Protein AF-A0A952AHW0-F1 (afdb_monomer_lite)

pLDDT: mean 90.01, std 8.08, range [49.34, 97.88]

Organism: NCBI:txid2099670

Radius of gyration: 19.21 Å; chains: 1; bounding box: 42×38×63 Å

Sequence (232 aa):
MYEYELFRFLAKWRKAGKYPPASAWPGYLQFGSSIWATINKLHSFTATDMHEYEASFFAEGEKIITTKPIRGSEASVTASHSFQVKYIPDNGRGVYQKQVILDGSVINRETVLPNNVPQEIVAGFLFNVHTHPKHFNSNNEETYGFFSPVDVGSLLKSKAYLMGLVTSEFWLCCKTDRVISEVGTVGEEMLMRITEEAYSGNSFLNDVIRTEMKNWGLIFYRGEFNGKLIRI

Foldseek 3Di:
DEPQVLLVVVLVQVVVVFFAAPVVDDQKYFYDPVVLVQLVVQLVVCAVPLWKWKKWWKDWNRDIDIDDIDTDGNVDDDDDKDWDWDWDDPPVVQWTWIFTAIRNDGPDIDTGHPVRDDPDGSMTTAEMEMEHHWDQDPVRDTFTADQAQCNLQVCLCDPHQWYWYRYQWIKIKGAGRQADNHCDDVSNVVSVCSRNVGPPDPVVVVVCQVPPVVNNRMWMWIDHSPRMTGTD

Structure (mmCIF, N/CA/C/O backbone):
data_AF-A0A952AHW0-F1
#
_entry.id   AF-A0A952AHW0-F1
#
loop_
_atom_site.group_PDB
_atom_site.id
_atom_site.type_symbol
_atom_site.label_atom_id
_atom_site.label_alt_id
_atom_site.label_comp_id
_atom_site.label_asym_id
_atom_site.label_entity_id
_atom_site.label_seq_id
_atom_site.pdbx_PDB_ins_code
_atom_site.Cartn_x
_atom_site.Cartn_y
_atom_site.Cartn_z
_atom_site.occupancy
_atom_site.B_iso_or_equiv
_atom_site.auth_seq_id
_atom_site.auth_comp_id
_atom_site.auth_asym_id
_atom_site.auth_atom_id
_atom_site.pdbx_PDB_model_num
ATOM 1 N N . MET A 1 1 ? -14.247 -4.624 -5.999 1.00 83.88 1 MET A N 1
ATOM 2 C CA . MET A 1 1 ? -14.286 -4.595 -4.519 1.00 83.88 1 MET A CA 1
ATOM 3 C C . MET A 1 1 ? -13.891 -3.203 -4.061 1.00 83.88 1 MET A C 1
ATOM 5 O O . MET A 1 1 ? -12.904 -2.678 -4.564 1.00 83.88 1 MET A O 1
ATOM 9 N N . TYR A 1 2 ? -14.673 -2.594 -3.178 1.00 87.31 2 TYR A N 1
ATOM 10 C CA . TYR A 1 2 ? -14.393 -1.259 -2.639 1.00 87.31 2 TYR A CA 1
ATOM 11 C C . TYR A 1 2 ? -13.359 -1.310 -1.502 1.00 87.31 2 TYR A C 1
ATOM 13 O O . T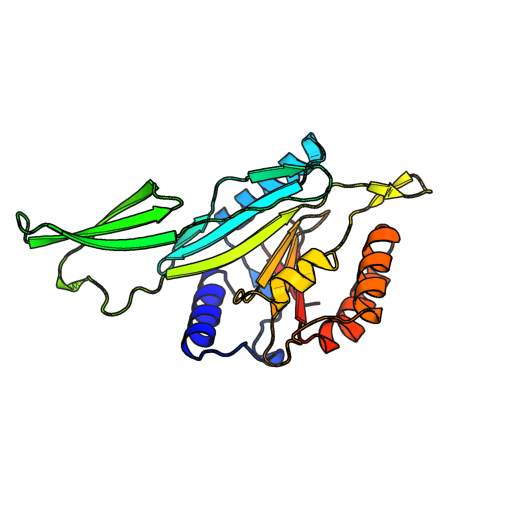YR A 1 2 ? -13.138 -2.364 -0.908 1.00 87.31 2 TYR A O 1
ATOM 21 N N . GLU A 1 3 ? -12.732 -0.178 -1.175 1.00 82.75 3 GLU A N 1
ATOM 22 C CA . GLU A 1 3 ? -11.671 -0.085 -0.153 1.00 82.75 3 GLU A CA 1
ATOM 23 C C . GLU A 1 3 ? -12.050 -0.696 1.202 1.00 82.75 3 GLU A C 1
ATOM 25 O O . GLU A 1 3 ? -11.248 -1.386 1.832 1.00 82.75 3 GLU A O 1
ATOM 30 N N . TYR A 1 4 ? -13.295 -0.508 1.635 1.00 82.38 4 TYR A N 1
ATOM 31 C CA . TYR A 1 4 ? -13.753 -1.042 2.907 1.00 82.38 4 TYR A CA 1
ATOM 32 C C . TYR A 1 4 ? -13.905 -2.567 2.884 1.00 82.38 4 TYR A C 1
ATOM 34 O O . TYR A 1 4 ? -13.528 -3.271 3.826 1.00 82.38 4 TYR A O 1
ATOM 42 N N . GLU A 1 5 ? -14.428 -3.094 1.779 1.00 88.44 5 GLU A N 1
ATOM 43 C CA . GLU A 1 5 ? -14.522 -4.533 1.556 1.00 88.44 5 GLU A CA 1
ATOM 44 C C . GLU A 1 5 ? -13.127 -5.157 1.504 1.00 88.44 5 GLU A C 1
ATOM 46 O O . GLU A 1 5 ? -12.930 -6.239 2.057 1.00 88.44 5 GLU A O 1
ATOM 51 N N . LEU A 1 6 ? -12.152 -4.448 0.921 1.00 89.94 6 LEU A N 1
ATOM 52 C CA . LEU A 1 6 ? -10.750 -4.848 0.948 1.00 89.94 6 LEU A CA 1
ATOM 53 C C . LEU A 1 6 ? -10.228 -4.901 2.387 1.00 89.94 6 LEU A C 1
ATOM 55 O O . LEU A 1 6 ? -9.617 -5.898 2.765 1.00 89.94 6 LEU A O 1
ATOM 59 N N . PHE A 1 7 ? -10.506 -3.900 3.226 1.00 88.75 7 PHE A N 1
ATOM 60 C CA . PHE A 1 7 ? -10.083 -3.959 4.626 1.00 88.75 7 PHE A CA 1
ATOM 61 C C . PHE A 1 7 ? -10.693 -5.154 5.366 1.00 88.75 7 PHE A C 1
ATOM 63 O O . PHE A 1 7 ? -9.957 -5.916 5.995 1.00 88.75 7 PHE A O 1
ATOM 70 N N . ARG A 1 8 ? -12.010 -5.373 5.261 1.00 89.19 8 ARG A N 1
ATOM 71 C CA . ARG A 1 8 ? -12.667 -6.540 5.879 1.00 89.19 8 ARG A CA 1
ATOM 72 C C . ARG A 1 8 ? -12.090 -7.856 5.364 1.00 89.19 8 ARG A C 1
ATOM 74 O O . ARG A 1 8 ? -11.858 -8.776 6.151 1.00 89.19 8 ARG A O 1
ATOM 81 N N . PHE A 1 9 ? -11.846 -7.940 4.058 1.00 92.06 9 PHE A N 1
ATOM 82 C CA . PHE A 1 9 ? -11.212 -9.087 3.421 1.00 92.06 9 PHE A CA 1
ATOM 83 C C . PHE A 1 9 ? -9.844 -9.366 4.052 1.00 92.06 9 PHE A C 1
ATOM 85 O O . PHE A 1 9 ? -9.612 -10.468 4.545 1.00 92.06 9 PHE A O 1
ATOM 92 N N . LEU A 1 10 ? -8.971 -8.364 4.136 1.00 92.44 10 LEU A N 1
ATOM 93 C CA . LEU A 1 10 ? -7.637 -8.501 4.723 1.00 92.44 10 LEU A CA 1
ATOM 94 C C . LEU A 1 10 ? -7.680 -8.807 6.223 1.00 92.44 10 LEU A C 1
ATOM 96 O O . LEU A 1 10 ? -6.922 -9.650 6.700 1.00 92.44 10 LEU A O 1
ATOM 100 N N . ALA A 1 11 ? -8.579 -8.167 6.972 1.00 89.31 11 ALA A N 1
ATOM 101 C CA . ALA A 1 11 ? -8.754 -8.397 8.403 1.00 89.31 11 ALA A CA 1
ATOM 102 C C . ALA A 1 11 ? -9.163 -9.849 8.697 1.00 89.31 11 ALA A C 1
ATOM 104 O O . ALA A 1 11 ? -8.618 -10.469 9.612 1.00 89.31 11 ALA A O 1
ATOM 105 N N . LYS A 1 12 ? -10.054 -10.427 7.879 1.00 91.56 12 LYS A N 1
ATOM 106 C CA . LYS A 1 12 ? -10.438 -11.845 7.964 1.00 91.56 12 LYS A CA 1
ATOM 107 C C . LYS A 1 12 ? -9.225 -12.766 7.809 1.00 91.56 12 LYS A C 1
ATOM 109 O O . LYS A 1 12 ? -9.043 -13.681 8.610 1.00 91.56 12 LYS A O 1
ATOM 114 N N . TRP A 1 13 ? -8.402 -12.529 6.792 1.00 93.25 13 TRP A N 1
ATOM 115 C CA . TRP A 1 13 ? -7.218 -13.346 6.514 1.00 93.25 13 TRP A CA 1
ATOM 116 C C . TRP A 1 13 ? -6.138 -13.192 7.591 1.00 93.25 13 TRP A C 1
ATOM 118 O O . TRP A 1 13 ? -5.592 -14.188 8.071 1.00 93.25 13 TRP A O 1
ATOM 128 N N . ARG A 1 14 ? -5.950 -11.966 8.091 1.00 90.50 14 ARG A N 1
ATOM 129 C CA . ARG A 1 14 ? -5.077 -11.672 9.231 1.00 90.50 14 ARG A CA 1
ATOM 130 C C . ARG A 1 14 ? -5.500 -12.417 10.488 1.00 90.50 14 ARG A C 1
ATOM 132 O O . ARG A 1 14 ? -4.651 -13.031 11.126 1.00 90.50 14 ARG A O 1
ATOM 139 N N . LYS A 1 15 ? -6.796 -12.418 10.811 1.00 89.44 15 LYS A N 1
ATOM 140 C CA . LYS A 1 15 ? -7.347 -13.161 11.954 1.00 89.44 15 LYS A CA 1
ATOM 141 C C . LYS A 1 15 ? -7.125 -14.671 11.824 1.00 89.44 15 LYS A C 1
ATOM 143 O O . LYS A 1 15 ? -6.897 -15.339 12.824 1.00 89.44 15 LYS A O 1
ATOM 148 N N . ALA A 1 16 ? -7.143 -15.197 10.600 1.00 92.38 16 ALA A N 1
ATOM 149 C CA . ALA A 1 16 ? -6.847 -16.601 10.320 1.00 92.38 16 ALA A CA 1
ATOM 150 C C . ALA A 1 16 ? -5.341 -16.931 10.282 1.00 92.38 16 ALA A C 1
ATOM 152 O O . ALA A 1 16 ? -4.996 -18.105 10.158 1.00 92.38 16 ALA A O 1
ATOM 153 N N . GLY A 1 17 ? -4.452 -15.930 10.344 1.00 91.38 17 GLY A N 1
ATOM 154 C CA . GLY A 1 17 ? -3.006 -16.118 10.203 1.00 91.38 17 GLY A CA 1
ATOM 155 C C . GLY A 1 17 ? -2.585 -16.641 8.824 1.00 91.38 17 GLY A C 1
ATOM 156 O O . GLY A 1 17 ? -1.595 -17.361 8.728 1.00 91.38 17 GLY A O 1
ATOM 157 N N . LYS A 1 18 ? -3.350 -16.336 7.767 1.00 94.19 18 LYS A N 1
ATOM 158 C CA . LYS A 1 18 ? -3.160 -16.873 6.407 1.00 94.19 18 LYS A CA 1
ATOM 159 C C . LYS A 1 18 ? -3.216 -15.766 5.363 1.00 94.19 18 LYS A C 1
ATOM 161 O O . LYS A 1 18 ? -3.899 -14.774 5.571 1.00 94.19 18 LYS A O 1
ATOM 166 N N . TYR A 1 19 ? -2.593 -15.980 4.208 1.00 95.69 19 TYR A N 1
ATOM 167 C CA . TYR A 1 19 ? -2.785 -15.122 3.036 1.00 95.69 19 TYR A CA 1
ATOM 168 C C . TYR A 1 19 ? -3.955 -15.613 2.165 1.00 95.69 19 TYR A C 1
ATOM 170 O O . TYR A 1 19 ? -4.282 -16.802 2.205 1.00 95.69 19 TYR A O 1
ATOM 178 N N . PRO A 1 20 ? -4.606 -14.733 1.383 1.00 96.06 20 PRO A N 1
ATOM 179 C CA . PRO A 1 20 ? -5.710 -15.133 0.519 1.00 96.06 20 PRO A CA 1
ATOM 180 C C . PRO A 1 20 ? -5.214 -15.932 -0.693 1.00 96.06 20 PRO A C 1
ATOM 182 O O . PRO A 1 20 ? -4.196 -15.559 -1.277 1.00 96.06 20 PRO A O 1
ATOM 185 N N . PRO A 1 21 ? -5.941 -16.956 -1.168 1.00 96.06 21 PRO A N 1
ATOM 186 C CA . PRO A 1 21 ? -5.606 -17.594 -2.431 1.00 96.06 21 PRO A CA 1
ATOM 187 C C . PRO A 1 21 ? -5.779 -16.629 -3.601 1.00 96.06 21 PRO A C 1
ATOM 189 O O . PRO A 1 21 ? -6.643 -15.749 -3.580 1.00 96.06 21 PRO A O 1
ATOM 192 N N . ALA A 1 22 ? -5.003 -16.831 -4.669 1.00 93.88 22 ALA A N 1
ATOM 193 C CA . ALA A 1 22 ? -5.053 -15.996 -5.873 1.00 93.88 22 ALA A CA 1
ATOM 194 C C . ALA A 1 22 ? -6.470 -15.867 -6.474 1.00 93.88 22 ALA A C 1
ATOM 196 O O . ALA A 1 22 ? -6.785 -14.851 -7.090 1.00 93.88 22 ALA A O 1
ATOM 197 N N . SER A 1 23 ? -7.330 -16.875 -6.303 1.00 94.25 23 SER A N 1
ATOM 198 C CA . SER A 1 23 ? -8.725 -16.877 -6.768 1.00 94.25 23 SER A CA 1
ATOM 199 C C . SER A 1 23 ? -9.679 -16.048 -5.901 1.00 94.25 23 SER A C 1
ATOM 201 O O . SER A 1 23 ? -10.743 -15.670 -6.379 1.00 94.25 23 SER A O 1
ATOM 203 N N . ALA A 1 24 ? -9.323 -15.749 -4.647 1.00 95.56 24 ALA A N 1
ATOM 204 C CA . ALA A 1 24 ? -10.151 -14.939 -3.749 1.00 95.56 24 ALA A CA 1
ATOM 205 C C . ALA A 1 24 ? -9.990 -13.431 -3.988 1.00 95.56 24 ALA A C 1
ATOM 207 O O . ALA A 1 24 ? -10.813 -12.636 -3.537 1.00 95.56 24 ALA A O 1
ATOM 208 N N . TRP A 1 25 ? -8.923 -13.038 -4.680 1.00 95.44 25 TRP A N 1
ATOM 209 C CA . TRP A 1 25 ? -8.663 -11.656 -5.040 1.00 95.44 25 TRP A CA 1
ATOM 210 C C . TRP A 1 25 ? -9.552 -11.207 -6.214 1.00 95.44 25 TRP A C 1
ATOM 212 O O . TRP A 1 25 ? -9.618 -11.911 -7.228 1.00 95.44 25 TRP A O 1
ATOM 222 N N . PRO A 1 26 ? -10.228 -10.049 -6.108 1.00 95.19 26 PRO A N 1
ATOM 223 C CA . PRO A 1 26 ? -11.174 -9.578 -7.117 1.00 95.19 26 PRO A CA 1
ATOM 224 C C . PRO A 1 26 ? -10.491 -9.211 -8.443 1.00 95.19 26 PRO A C 1
ATOM 226 O O . PRO A 1 26 ? -9.299 -8.940 -8.502 1.00 95.19 26 PRO A O 1
ATOM 229 N N . GLY A 1 27 ? -11.262 -9.139 -9.531 1.00 94.88 27 GLY A N 1
ATOM 230 C CA . GLY A 1 27 ? -10.748 -8.634 -10.814 1.00 94.88 27 GLY A CA 1
ATOM 231 C C . GLY A 1 27 ? -10.459 -7.126 -10.816 1.00 94.88 27 GLY A C 1
ATOM 232 O O . GLY A 1 27 ? -9.710 -6.643 -11.659 1.00 94.88 27 GLY A O 1
ATOM 233 N N . TYR A 1 28 ? -11.042 -6.375 -9.874 1.00 95.19 28 TYR A N 1
ATOM 234 C CA . TYR A 1 28 ? -10.796 -4.945 -9.713 1.00 95.19 28 TYR A CA 1
ATOM 235 C C . TYR A 1 28 ? -10.954 -4.481 -8.259 1.00 95.19 28 TYR A C 1
ATOM 237 O O . TYR A 1 28 ? -11.765 -5.022 -7.489 1.00 95.19 28 TYR A O 1
ATOM 245 N N . LEU A 1 29 ? -10.235 -3.414 -7.923 1.00 94.75 29 LEU A N 1
ATOM 246 C CA . LEU A 1 29 ? -10.349 -2.667 -6.673 1.00 94.75 29 LEU A CA 1
ATOM 247 C C . LEU A 1 29 ? -10.798 -1.233 -6.968 1.00 94.75 29 LEU A C 1
ATOM 249 O O . LEU A 1 29 ? -10.462 -0.672 -8.007 1.00 94.75 29 LEU A O 1
ATOM 253 N N . GLN A 1 30 ? -11.570 -0.648 -6.060 1.00 93.69 30 GLN A N 1
ATOM 254 C CA . GLN A 1 30 ? -12.011 0.740 -6.137 1.00 93.69 30 GLN A CA 1
ATOM 255 C C . GLN A 1 30 ? -11.665 1.429 -4.821 1.00 93.69 30 GLN A C 1
ATOM 257 O O . GLN A 1 30 ? -12.235 1.092 -3.779 1.00 93.69 30 GLN A O 1
ATOM 262 N N . PHE A 1 31 ? -10.740 2.384 -4.872 1.00 92.00 31 PHE A N 1
ATOM 263 C CA . PHE A 1 31 ? -10.371 3.175 -3.699 1.00 92.00 31 PHE A CA 1
ATOM 264 C C . PHE A 1 31 ? -11.160 4.478 -3.633 1.00 92.00 31 PHE A C 1
ATOM 266 O O . PHE A 1 31 ? -11.591 5.018 -4.658 1.00 92.00 31 PHE A O 1
ATOM 273 N N . GLY A 1 32 ? -11.391 4.942 -2.408 1.00 90.12 32 GLY A N 1
ATOM 274 C CA . GLY A 1 32 ? -12.086 6.181 -2.112 1.00 90.12 32 GLY A CA 1
ATOM 275 C C . GLY A 1 32 ? -11.248 7.403 -2.473 1.00 90.12 32 GLY A C 1
ATOM 276 O O . GLY A 1 32 ? -10.035 7.333 -2.692 1.00 90.12 32 GLY A O 1
ATOM 277 N N . SER A 1 33 ? -11.911 8.556 -2.525 1.00 88.75 33 SER A N 1
ATOM 278 C CA . SER A 1 33 ? -11.281 9.825 -2.901 1.00 88.75 33 SER A CA 1
ATOM 279 C C . SER A 1 33 ? -10.143 10.231 -1.964 1.00 88.75 33 SER A C 1
ATOM 281 O O . SER A 1 33 ? -9.193 10.859 -2.415 1.00 88.75 33 SER A O 1
ATOM 283 N N . SER A 1 34 ? -10.199 9.852 -0.684 1.00 89.38 34 SER A N 1
ATOM 284 C CA . SER A 1 34 ? -9.147 10.146 0.295 1.00 89.38 34 SER A CA 1
ATOM 285 C C . SER A 1 34 ? -7.837 9.424 -0.023 1.00 89.38 34 SER A C 1
ATOM 287 O O . SER A 1 34 ? -6.777 10.047 0.012 1.00 89.38 34 SER A O 1
ATOM 289 N N . ILE A 1 35 ? -7.900 8.137 -0.383 1.00 93.00 35 ILE A N 1
ATOM 290 C CA . ILE A 1 35 ? -6.721 7.364 -0.786 1.00 93.00 35 ILE A CA 1
ATOM 291 C C . ILE A 1 35 ? -6.124 7.954 -2.063 1.00 93.00 35 ILE A C 1
ATOM 293 O O . ILE A 1 35 ? -4.925 8.233 -2.112 1.00 93.00 35 ILE A O 1
ATOM 297 N N . TRP A 1 36 ? -6.962 8.221 -3.067 1.00 93.81 36 TRP A N 1
ATOM 298 C CA . TRP A 1 36 ? -6.501 8.794 -4.331 1.00 93.81 36 TRP A CA 1
ATOM 299 C C . TRP A 1 36 ? -5.949 10.205 -4.199 1.00 93.81 36 TRP A C 1
ATOM 301 O O . TRP A 1 36 ? -4.969 10.527 -4.861 1.00 93.81 36 TRP A O 1
ATOM 311 N N . ALA A 1 37 ? -6.509 11.035 -3.320 1.00 93.94 37 ALA A N 1
ATOM 312 C CA . ALA A 1 37 ? -5.955 12.354 -3.042 1.00 93.94 37 ALA A CA 1
ATOM 313 C C . ALA A 1 37 ? -4.515 12.257 -2.514 1.00 93.94 37 ALA A C 1
ATOM 315 O O . ALA A 1 37 ? -3.660 13.033 -2.938 1.00 93.94 37 ALA A O 1
ATOM 316 N N . THR A 1 38 ? -4.221 11.286 -1.642 1.00 95.88 38 THR A N 1
ATOM 317 C CA . THR A 1 38 ? -2.845 11.040 -1.190 1.00 95.88 38 THR A CA 1
ATOM 318 C C . THR A 1 38 ? -1.969 10.506 -2.315 1.00 95.88 38 THR A C 1
ATOM 320 O O . THR A 1 38 ? -0.880 11.034 -2.509 1.00 95.88 38 THR A O 1
ATOM 323 N N . ILE A 1 39 ? -2.432 9.516 -3.083 1.00 96.38 39 ILE A N 1
ATOM 324 C CA . ILE A 1 39 ? -1.675 8.959 -4.219 1.00 96.38 39 ILE A CA 1
ATOM 325 C C . ILE A 1 39 ? -1.311 10.060 -5.228 1.00 96.38 39 ILE A C 1
ATOM 327 O O . ILE A 1 39 ? -0.147 10.199 -5.599 1.00 96.38 39 ILE A O 1
ATOM 331 N N . ASN A 1 40 ? -2.276 10.902 -5.602 1.00 95.31 40 ASN A N 1
ATOM 332 C CA . ASN A 1 40 ? -2.062 12.029 -6.509 1.00 95.31 40 ASN A CA 1
ATOM 333 C C . ASN A 1 40 ? -1.080 13.046 -5.928 1.00 95.31 40 ASN A C 1
ATOM 335 O O . ASN A 1 40 ? -0.261 13.608 -6.655 1.00 95.31 40 ASN A O 1
ATOM 339 N N . LYS A 1 41 ? -1.145 13.278 -4.613 1.00 96.12 41 LYS A N 1
ATOM 340 C CA . LYS A 1 41 ? -0.226 14.179 -3.920 1.00 96.12 41 LYS A CA 1
ATOM 341 C C . LYS A 1 41 ? 1.207 13.648 -3.933 1.00 96.12 41 LYS A C 1
ATOM 343 O O . LYS A 1 41 ? 2.109 14.428 -4.212 1.00 96.12 41 LYS A O 1
ATOM 348 N N . LEU A 1 42 ? 1.405 12.352 -3.675 1.00 97.06 42 LEU A N 1
ATOM 349 C CA . LEU A 1 42 ? 2.713 11.697 -3.763 1.00 97.06 42 LEU A CA 1
ATOM 350 C C . LEU A 1 42 ? 3.284 11.821 -5.180 1.00 97.06 42 LEU A C 1
ATOM 352 O O . LEU A 1 42 ? 4.377 12.350 -5.343 1.00 97.06 42 LEU A O 1
ATOM 356 N N . HIS A 1 43 ? 2.496 11.455 -6.198 1.00 96.06 43 HIS A N 1
ATOM 357 C CA . HIS A 1 43 ? 2.884 11.600 -7.604 1.00 96.06 43 HIS A CA 1
ATOM 358 C C . HIS A 1 43 ? 3.303 13.038 -7.951 1.00 96.06 43 HIS A C 1
ATOM 360 O O . HIS A 1 43 ? 4.369 13.261 -8.520 1.00 96.06 43 HIS A O 1
ATOM 366 N N . SER A 1 44 ? 2.497 14.027 -7.550 1.00 95.88 44 SER A N 1
ATOM 367 C CA . SER A 1 44 ? 2.793 15.440 -7.813 1.00 95.88 44 SER A CA 1
ATOM 368 C C . SER A 1 44 ? 4.077 15.907 -7.128 1.00 95.88 44 SER A C 1
ATOM 370 O O . SER A 1 44 ? 4.825 16.695 -7.702 1.00 95.88 44 SER A O 1
ATOM 372 N N . PHE A 1 45 ? 4.335 15.445 -5.902 1.00 97.00 45 PHE A N 1
ATOM 373 C CA . PHE A 1 45 ? 5.543 15.804 -5.163 1.00 97.00 45 PHE A CA 1
ATOM 374 C C . PHE A 1 45 ? 6.793 15.243 -5.834 1.00 97.00 45 PHE A C 1
ATOM 376 O O . PHE A 1 45 ? 7.683 16.017 -6.175 1.00 97.00 45 PHE A O 1
ATOM 383 N N . THR A 1 46 ? 6.804 13.948 -6.139 1.00 96.69 46 THR A N 1
ATOM 384 C CA . THR A 1 46 ? 7.912 13.296 -6.847 1.00 96.69 46 THR A CA 1
ATOM 385 C C . THR A 1 46 ? 8.177 13.917 -8.211 1.00 96.69 46 THR A C 1
ATOM 387 O O . THR A 1 46 ? 9.326 14.147 -8.569 1.00 96.69 46 THR A O 1
ATOM 390 N N . ALA A 1 47 ? 7.130 14.259 -8.966 1.00 94.06 47 ALA A N 1
ATOM 391 C CA . ALA A 1 47 ? 7.287 14.933 -10.254 1.00 94.06 47 ALA A CA 1
ATOM 392 C C . ALA A 1 47 ? 7.879 16.351 -10.132 1.00 94.06 47 ALA A C 1
ATOM 394 O O . ALA A 1 47 ? 8.437 16.862 -11.101 1.00 94.06 47 ALA A O 1
ATOM 395 N N . THR A 1 48 ? 7.740 16.994 -8.967 1.00 95.38 48 THR A N 1
ATOM 396 C CA . THR A 1 48 ? 8.226 18.360 -8.730 1.00 95.38 48 THR A CA 1
ATOM 397 C C . THR A 1 48 ? 9.712 18.387 -8.401 1.00 95.38 48 THR A C 1
ATOM 399 O O . THR A 1 48 ? 10.423 19.254 -8.903 1.00 95.38 48 THR A O 1
ATOM 402 N N . ASP A 1 49 ? 10.179 17.480 -7.542 1.00 95.25 49 ASP A N 1
ATOM 403 C CA . ASP A 1 49 ? 11.536 17.552 -6.993 1.00 95.25 49 ASP A CA 1
ATOM 404 C C . ASP A 1 49 ? 12.381 16.292 -7.201 1.00 95.25 49 ASP A C 1
ATOM 406 O O . ASP A 1 49 ? 13.516 16.249 -6.731 1.00 95.25 49 ASP A O 1
ATOM 410 N N . MET A 1 50 ? 11.858 15.294 -7.916 1.00 95.25 50 MET A N 1
ATOM 411 C CA . MET A 1 50 ? 12.551 14.053 -8.277 1.00 95.25 50 MET A CA 1
ATOM 412 C C . MET A 1 50 ? 12.976 13.192 -7.080 1.00 95.25 50 MET A C 1
ATOM 414 O O . MET A 1 50 ? 13.825 12.318 -7.226 1.00 95.25 50 MET A O 1
ATOM 418 N N . HIS A 1 51 ? 12.385 13.407 -5.901 1.00 96.12 51 HIS A N 1
ATOM 419 C CA . HIS A 1 51 ? 12.610 12.560 -4.732 1.00 96.12 51 HIS A CA 1
ATOM 420 C C . HIS A 1 51 ? 11.487 11.535 -4.568 1.00 96.12 51 HIS A C 1
ATOM 422 O O . HIS A 1 51 ? 10.325 11.773 -4.911 1.00 96.12 51 HIS A O 1
ATOM 428 N N . GLU A 1 52 ? 11.826 10.385 -3.997 1.00 96.31 52 GLU A N 1
ATOM 429 C CA . GLU A 1 52 ? 10.834 9.418 -3.560 1.00 96.31 52 GLU A CA 1
ATOM 430 C C . GLU A 1 52 ? 10.030 9.965 -2.381 1.00 96.31 52 GLU A C 1
ATOM 432 O O . GLU A 1 52 ? 10.555 10.643 -1.496 1.00 96.31 52 GLU A O 1
ATOM 437 N N . TYR A 1 53 ? 8.747 9.637 -2.342 1.00 97.88 53 TYR A N 1
ATOM 438 C CA . TYR A 1 53 ? 7.853 9.910 -1.236 1.00 97.88 53 TYR A CA 1
ATOM 439 C C . TYR A 1 53 ? 7.124 8.641 -0.828 1.00 97.88 53 TYR A C 1
ATOM 441 O O . TYR A 1 53 ? 6.799 7.809 -1.670 1.00 97.88 53 TYR A O 1
ATOM 449 N N . GLU A 1 54 ? 6.807 8.525 0.457 1.00 97.62 54 GLU A N 1
ATOM 450 C CA . GLU A 1 54 ? 6.007 7.434 1.008 1.00 97.62 54 GLU A CA 1
ATOM 451 C C . GLU A 1 54 ? 4.827 7.971 1.819 1.00 97.62 54 GLU A C 1
ATOM 453 O O . GLU A 1 54 ? 4.886 9.053 2.411 1.00 97.62 54 GLU A O 1
ATOM 458 N N . ALA A 1 55 ? 3.727 7.222 1.812 1.00 97.44 55 ALA A N 1
ATOM 459 C CA . ALA A 1 55 ? 2.675 7.351 2.806 1.00 97.44 55 ALA A CA 1
ATOM 460 C C . ALA A 1 55 ? 2.110 5.976 3.172 1.00 97.44 55 ALA A C 1
ATOM 462 O O . ALA A 1 55 ? 1.940 5.093 2.328 1.00 97.44 55 ALA A O 1
ATOM 463 N N . SER A 1 56 ? 1.725 5.839 4.434 1.00 96.56 56 SER A N 1
ATOM 464 C CA . SER A 1 56 ? 1.151 4.630 5.003 1.00 96.56 56 SER A CA 1
ATOM 465 C C . SER A 1 56 ? -0.342 4.793 5.254 1.00 96.56 56 SER A C 1
ATOM 467 O O . SER A 1 56 ? -0.820 5.832 5.720 1.00 96.56 56 SER A O 1
ATOM 469 N N . PHE A 1 57 ? -1.078 3.722 4.975 1.00 95.00 57 PHE A N 1
ATOM 470 C CA . PHE A 1 57 ? -2.519 3.626 5.141 1.00 95.00 57 PHE A CA 1
ATOM 471 C C . PHE A 1 57 ? -2.847 2.647 6.267 1.00 95.00 57 PHE A C 1
ATOM 473 O O . PHE A 1 57 ? -2.376 1.508 6.311 1.00 95.00 57 PHE A O 1
ATOM 480 N N . PHE A 1 58 ? -3.707 3.094 7.169 1.00 94.00 58 PHE A N 1
ATOM 481 C CA . PHE A 1 58 ? -4.244 2.350 8.297 1.00 94.00 58 PHE A CA 1
ATOM 482 C C . PHE A 1 58 ? -5.763 2.314 8.197 1.00 94.00 58 PHE A C 1
ATOM 484 O O . PHE A 1 58 ? -6.379 3.135 7.518 1.00 94.00 58 PHE A O 1
ATOM 491 N N . ALA A 1 59 ? -6.375 1.374 8.903 1.00 91.25 59 ALA A N 1
ATOM 492 C CA . ALA A 1 59 ? -7.818 1.295 9.035 1.00 91.25 59 ALA A CA 1
ATOM 493 C C . ALA A 1 59 ? -8.241 1.228 10.500 1.00 91.25 59 ALA A C 1
ATOM 495 O O . ALA A 1 59 ? -7.565 0.624 11.336 1.00 91.25 59 ALA A O 1
ATOM 496 N N . GLU A 1 60 ? -9.392 1.827 10.779 1.00 89.62 60 GLU A N 1
ATOM 497 C CA . GLU A 1 60 ? -10.094 1.812 12.058 1.00 89.62 60 GLU A CA 1
ATOM 498 C C . GLU A 1 60 ? -11.587 1.640 11.778 1.00 89.62 60 GLU A C 1
ATOM 500 O O . GLU A 1 60 ? -12.253 2.575 11.328 1.00 89.62 60 GLU A O 1
ATOM 505 N N . GLY A 1 61 ? -12.114 0.427 11.968 1.00 84.12 61 GLY A N 1
ATOM 506 C CA . GLY A 1 61 ? -13.463 0.106 11.503 1.00 84.12 61 GLY A CA 1
ATOM 507 C C . GLY A 1 61 ? -13.601 0.364 9.998 1.00 84.12 61 GLY A C 1
ATOM 508 O O . GLY A 1 61 ? -12.933 -0.282 9.199 1.00 84.12 61 GLY A O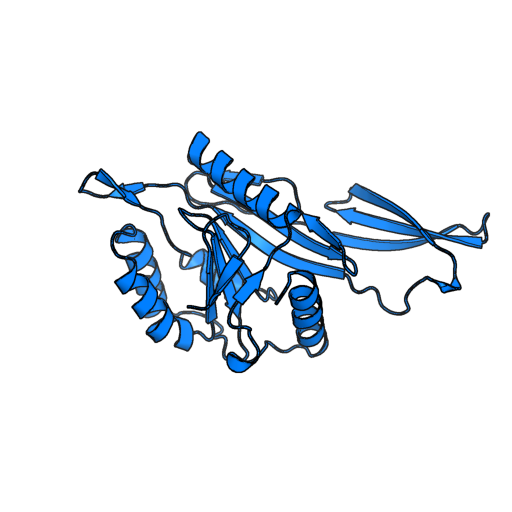 1
ATOM 509 N N . GLU A 1 62 ? -14.465 1.301 9.603 1.00 80.38 62 GLU A N 1
ATOM 510 C CA . GLU A 1 62 ? -14.682 1.675 8.191 1.00 80.38 62 GLU A CA 1
ATOM 511 C C . GLU A 1 62 ? -13.858 2.882 7.729 1.00 80.38 62 GLU A C 1
ATOM 513 O O . GLU A 1 62 ? -13.946 3.293 6.576 1.00 80.38 62 GLU A O 1
ATOM 518 N N . LYS A 1 63 ? -13.054 3.467 8.621 1.00 87.31 63 LYS A N 1
ATOM 519 C CA . LYS A 1 63 ? -12.296 4.685 8.338 1.00 87.31 63 LYS A CA 1
ATOM 520 C C . LYS A 1 63 ? -10.879 4.340 7.910 1.00 87.31 63 LYS A C 1
ATOM 522 O O . LYS A 1 63 ? -10.171 3.626 8.620 1.00 87.31 63 LYS A O 1
ATOM 527 N N . ILE A 1 64 ? -10.459 4.907 6.783 1.00 90.38 64 ILE A N 1
ATOM 528 C CA . ILE A 1 64 ? -9.063 4.907 6.348 1.00 90.38 64 ILE A CA 1
ATOM 529 C C . ILE A 1 64 ? -8.353 6.103 6.971 1.00 90.38 64 ILE A C 1
ATOM 531 O O . ILE A 1 64 ? -8.871 7.221 6.983 1.00 90.38 64 ILE A O 1
ATOM 535 N N . ILE A 1 65 ? -7.163 5.853 7.497 1.00 93.50 65 ILE A N 1
ATOM 536 C CA . ILE A 1 65 ? -6.304 6.845 8.128 1.00 93.50 65 ILE A CA 1
ATOM 537 C C . ILE A 1 65 ? -4.983 6.830 7.387 1.00 93.50 65 ILE A C 1
ATOM 539 O O . ILE A 1 65 ? -4.338 5.791 7.286 1.00 93.50 65 ILE A O 1
ATOM 543 N N . THR A 1 66 ? -4.579 7.990 6.893 1.00 94.62 66 THR A N 1
ATOM 544 C CA . THR A 1 66 ? -3.399 8.121 6.043 1.00 94.62 66 THR A CA 1
ATOM 545 C C . THR A 1 66 ? -2.367 9.001 6.724 1.00 94.62 66 THR A C 1
ATOM 547 O O . THR A 1 66 ? -2.715 10.029 7.313 1.00 94.62 66 THR A O 1
ATOM 550 N N . THR A 1 67 ? -1.098 8.612 6.649 1.00 95.81 67 THR A N 1
ATOM 551 C CA . THR A 1 67 ? -0.002 9.445 7.147 1.00 95.81 67 THR A CA 1
ATOM 552 C C . THR A 1 67 ? 0.232 10.638 6.227 1.00 95.81 67 THR A C 1
ATOM 554 O O . THR A 1 67 ? -0.249 10.708 5.091 1.00 95.81 67 THR A O 1
ATOM 557 N N . LYS A 1 68 ? 0.956 11.636 6.736 1.00 93.56 68 LYS A N 1
ATOM 558 C CA . LYS A 1 68 ? 1.472 12.697 5.871 1.00 93.56 68 LYS A CA 1
ATOM 559 C C . LYS A 1 68 ? 2.569 12.104 4.976 1.00 93.56 68 LYS A C 1
ATOM 561 O O . LYS A 1 68 ? 3.340 11.300 5.490 1.00 93.56 68 LYS A O 1
ATOM 566 N N . PRO A 1 69 ? 2.681 12.543 3.708 1.00 95.81 69 PRO A N 1
ATOM 567 C CA . PRO A 1 69 ? 3.801 12.170 2.856 1.00 95.81 69 PRO A CA 1
ATOM 568 C C . PRO A 1 69 ? 5.152 12.426 3.526 1.00 95.81 69 PRO A C 1
ATOM 570 O O . PRO A 1 69 ? 5.390 13.534 4.018 1.00 95.81 69 PRO A O 1
ATOM 573 N N . ILE A 1 70 ? 6.022 11.424 3.507 1.00 96.56 70 ILE A N 1
ATOM 574 C CA . ILE A 1 70 ? 7.416 11.513 3.938 1.00 96.56 70 ILE A CA 1
ATOM 575 C C . ILE A 1 70 ? 8.285 11.568 2.693 1.00 96.56 70 ILE A C 1
ATOM 577 O O . ILE A 1 70 ? 8.136 10.741 1.803 1.00 96.56 70 ILE A O 1
ATOM 581 N N . ARG A 1 71 ? 9.184 12.550 2.638 1.00 97.19 71 ARG A N 1
ATOM 582 C CA . ARG A 1 71 ? 10.171 12.704 1.568 1.00 97.19 71 ARG A CA 1
ATOM 583 C C . ARG A 1 71 ? 11.395 11.844 1.869 1.00 97.19 71 ARG A C 1
ATOM 585 O O . ARG A 1 71 ? 11.956 11.948 2.959 1.00 97.19 71 ARG A O 1
ATOM 592 N N . GLY A 1 72 ? 11.802 11.032 0.908 1.00 95.31 72 GLY A N 1
ATOM 593 C CA . GLY A 1 72 ? 13.049 10.283 0.903 1.00 95.31 72 GLY A CA 1
ATOM 594 C C . GLY A 1 72 ? 14.150 11.004 0.131 1.00 95.31 72 GLY A C 1
ATOM 595 O O . GLY A 1 72 ? 14.244 12.233 0.135 1.00 95.31 72 GLY A O 1
ATOM 596 N N . SER A 1 73 ? 14.995 10.206 -0.509 1.00 93.19 73 SER A N 1
ATOM 597 C CA . SER A 1 73 ? 16.029 10.627 -1.459 1.00 93.19 73 SER A CA 1
ATOM 598 C C . SER A 1 73 ? 15.580 10.347 -2.898 1.00 93.19 73 SER A C 1
ATOM 600 O O . SER A 1 73 ? 14.465 9.888 -3.117 1.00 93.19 73 SER A O 1
ATOM 602 N N . GLU A 1 74 ? 16.452 10.575 -3.874 1.00 87.31 74 GLU A N 1
ATOM 603 C CA . GLU A 1 74 ? 16.214 10.220 -5.283 1.00 87.31 74 GLU A CA 1
ATOM 604 C C . GLU A 1 74 ? 16.171 8.699 -5.539 1.00 87.31 74 GLU A C 1
ATOM 606 O O . GLU A 1 74 ? 15.751 8.285 -6.612 1.00 87.31 74 GLU A O 1
ATOM 611 N N . ALA A 1 75 ? 16.610 7.869 -4.581 1.00 85.19 75 ALA A N 1
ATOM 612 C CA . ALA A 1 75 ? 16.767 6.420 -4.774 1.00 85.19 75 ALA A CA 1
ATOM 613 C C . ALA A 1 75 ? 16.127 5.547 -3.683 1.00 85.19 75 ALA A C 1
ATOM 615 O O . ALA A 1 75 ? 16.185 4.322 -3.764 1.00 85.19 75 ALA A O 1
ATOM 616 N N . SER A 1 76 ? 15.630 6.155 -2.604 1.00 88.44 76 SER A N 1
ATOM 617 C CA . SER A 1 76 ? 14.995 5.408 -1.518 1.00 88.44 76 SER A CA 1
ATOM 618 C C . SER A 1 76 ? 14.209 6.316 -0.585 1.00 88.44 76 SER A C 1
ATOM 620 O O . SER A 1 76 ? 14.697 7.391 -0.200 1.00 88.44 76 SER A O 1
ATOM 622 N N . VAL A 1 77 ? 13.089 5.809 -0.084 1.00 90.56 77 VAL A N 1
ATOM 623 C CA . VAL A 1 77 ? 12.338 6.348 1.051 1.00 90.56 77 VAL A CA 1
ATOM 624 C C . VAL A 1 77 ? 12.101 5.263 2.103 1.00 90.56 77 VAL A C 1
ATOM 626 O O . VAL A 1 77 ? 11.909 4.088 1.802 1.00 90.56 77 VAL A O 1
ATOM 629 N N . THR A 1 78 ? 12.143 5.632 3.382 1.00 86.44 78 THR A N 1
ATOM 630 C CA . THR A 1 78 ? 11.827 4.717 4.485 1.00 86.44 78 THR A CA 1
ATOM 631 C C . THR A 1 78 ? 11.002 5.446 5.524 1.00 86.44 78 THR A C 1
ATOM 633 O O . THR A 1 78 ? 11.345 6.552 5.939 1.00 86.44 78 THR A O 1
ATOM 636 N N . ALA A 1 79 ? 9.940 4.793 5.980 1.00 86.56 79 ALA A N 1
ATOM 637 C CA . ALA A 1 79 ? 9.094 5.290 7.044 1.00 86.56 79 ALA A CA 1
ATOM 638 C C . ALA A 1 79 ? 8.756 4.182 8.034 1.00 86.56 79 ALA A C 1
ATOM 640 O O . ALA A 1 79 ? 8.638 3.006 7.687 1.00 86.56 79 ALA A O 1
ATOM 641 N N . SER A 1 80 ? 8.585 4.582 9.288 1.00 87.62 80 SER A N 1
ATOM 642 C CA . SER A 1 80 ? 8.086 3.723 10.349 1.00 87.62 80 SER A CA 1
ATOM 643 C C . SER A 1 80 ? 7.009 4.487 11.090 1.00 87.62 80 SER A C 1
ATOM 645 O O . SER A 1 80 ? 7.257 5.572 11.614 1.00 87.62 80 SER A O 1
ATOM 647 N N . HIS A 1 81 ? 5.812 3.914 11.105 1.00 92.50 81 HIS A N 1
ATOM 648 C CA . HIS A 1 81 ? 4.634 4.539 11.674 1.00 92.50 81 HIS A CA 1
ATOM 649 C C . HIS A 1 81 ? 4.046 3.668 12.775 1.00 92.50 81 HIS A C 1
ATOM 651 O O . HIS A 1 81 ? 3.982 2.440 12.667 1.00 92.50 81 HIS A O 1
ATOM 657 N N . SER A 1 82 ? 3.574 4.314 13.837 1.00 92.50 82 SER A N 1
ATOM 658 C CA . SER A 1 82 ? 2.871 3.650 14.932 1.00 92.50 82 SER A CA 1
ATOM 659 C C . SER A 1 82 ? 1.400 4.040 14.922 1.00 92.50 82 SER A C 1
ATOM 661 O O . SER A 1 82 ? 1.054 5.218 14.894 1.00 92.50 82 SER A O 1
ATOM 663 N N . PHE A 1 83 ? 0.522 3.042 14.967 1.00 95.06 83 PHE A N 1
ATOM 664 C CA . PHE A 1 83 ? -0.918 3.254 14.933 1.00 95.06 83 PHE A CA 1
ATOM 665 C C . PHE A 1 83 ? -1.598 2.509 16.077 1.00 95.06 83 PHE A C 1
ATOM 667 O O . PHE A 1 83 ? -1.379 1.311 16.266 1.00 95.06 83 PHE A O 1
ATOM 674 N N . GLN A 1 84 ? -2.404 3.223 16.863 1.00 95.12 84 GLN A N 1
ATOM 675 C CA . GLN A 1 84 ? -3.092 2.674 18.029 1.00 95.12 84 GLN A CA 1
ATOM 676 C C . GLN A 1 84 ? -4.511 3.230 18.132 1.00 95.12 84 GLN A C 1
ATOM 678 O O . GLN A 1 84 ? -4.756 4.412 17.900 1.00 95.12 84 GLN A O 1
ATOM 683 N N . VAL A 1 85 ? -5.438 2.381 18.566 1.00 96.12 85 VAL A N 1
ATOM 684 C CA . VAL A 1 85 ? -6.798 2.777 18.936 1.00 96.12 85 VAL A CA 1
ATOM 685 C C . VAL A 1 85 ? -7.011 2.377 20.389 1.00 96.12 85 VAL A C 1
ATOM 687 O O . VAL A 1 85 ? -6.747 1.234 20.761 1.00 96.12 85 VAL A O 1
ATOM 690 N N . LYS A 1 86 ? -7.438 3.326 21.224 1.00 95.31 86 LYS A N 1
ATOM 691 C CA . LYS A 1 86 ? -7.630 3.126 22.668 1.00 95.31 86 LYS A CA 1
ATOM 692 C C . LYS A 1 86 ? -9.016 3.582 23.092 1.00 95.31 86 LYS A C 1
ATOM 694 O O . LYS A 1 86 ? -9.517 4.573 22.575 1.00 95.31 86 LYS A O 1
ATOM 699 N N . TYR A 1 87 ? -9.586 2.898 24.076 1.00 95.50 87 TYR A N 1
ATOM 700 C CA . TYR A 1 87 ? -10.805 3.309 24.767 1.00 95.50 87 TYR A CA 1
ATOM 701 C C . TYR A 1 87 ? -10.442 3.569 26.225 1.00 95.50 87 TYR A C 1
ATOM 703 O O . TYR A 1 87 ? -10.088 2.645 26.952 1.00 95.50 87 TYR A O 1
ATOM 711 N N . ILE A 1 88 ? -10.470 4.835 26.634 1.00 95.00 88 ILE A N 1
ATOM 712 C CA . ILE A 1 88 ? -10.079 5.260 27.981 1.00 95.00 88 ILE A CA 1
ATOM 713 C C . ILE A 1 88 ? -11.355 5.565 28.773 1.00 95.00 88 ILE A C 1
ATOM 715 O O . ILE A 1 88 ? -12.137 6.394 28.310 1.00 95.00 88 ILE A O 1
ATOM 719 N N . PRO A 1 89 ? -11.604 4.924 29.927 1.00 94.25 89 PRO A N 1
ATOM 720 C CA . PRO A 1 89 ? -12.792 5.212 30.723 1.00 94.25 89 PRO A CA 1
ATOM 721 C C . PRO A 1 89 ? -12.738 6.632 31.306 1.00 94.25 89 PRO A C 1
ATOM 723 O O . PRO A 1 89 ? -11.732 7.045 31.882 1.00 94.25 89 PRO A O 1
ATOM 726 N N . ASP A 1 90 ? -13.841 7.366 31.177 1.00 93.06 90 ASP A N 1
ATOM 727 C CA . ASP A 1 90 ? -14.115 8.624 31.871 1.00 93.06 90 ASP A CA 1
ATOM 728 C C . ASP A 1 90 ? -15.106 8.340 33.007 1.00 93.06 90 ASP A C 1
ATOM 730 O O . ASP A 1 90 ? -16.330 8.441 32.862 1.00 93.06 90 ASP A O 1
ATOM 734 N N . ASN A 1 91 ? -14.551 7.937 34.152 1.00 85.69 91 ASN A N 1
ATOM 735 C CA . ASN A 1 91 ? -15.321 7.519 35.326 1.00 85.69 91 ASN A CA 1
ATOM 736 C C . ASN A 1 91 ? -16.223 8.634 35.878 1.00 85.69 91 ASN A C 1
ATOM 738 O O . ASN A 1 91 ? -17.229 8.334 36.513 1.00 85.69 91 ASN A O 1
ATOM 742 N N . GLY A 1 92 ? -15.897 9.907 35.624 1.00 85.94 92 GLY A N 1
ATOM 743 C CA . GLY A 1 92 ? -16.710 11.041 36.072 1.00 85.94 92 GLY A CA 1
ATOM 744 C C . GLY A 1 92 ? -17.994 11.223 35.262 1.00 85.94 92 GLY A C 1
ATOM 745 O O . GLY A 1 92 ? -18.939 11.845 35.741 1.00 85.94 92 GLY A O 1
ATOM 746 N N . ARG A 1 93 ? -18.041 10.681 34.041 1.00 86.06 93 ARG A N 1
ATOM 747 C CA . ARG A 1 93 ? -19.180 10.807 33.118 1.00 86.06 93 ARG A CA 1
ATOM 748 C C . ARG A 1 93 ? -19.841 9.473 32.774 1.00 86.06 93 ARG A C 1
ATOM 750 O O . ARG A 1 93 ? -20.865 9.475 32.099 1.00 86.06 93 ARG A O 1
ATOM 757 N N . GLY A 1 94 ? -19.270 8.349 33.211 1.00 92.06 94 GLY A N 1
ATOM 758 C CA . GLY A 1 94 ? -19.780 7.011 32.894 1.00 92.06 94 GLY A CA 1
ATOM 759 C C . GLY A 1 94 ? -19.689 6.669 31.403 1.00 92.06 94 GLY A C 1
ATOM 760 O O . GLY A 1 94 ? -20.516 5.919 30.890 1.00 92.06 94 GLY A O 1
ATOM 761 N N . VAL A 1 95 ? -18.713 7.242 30.693 1.00 95.94 95 VAL A N 1
ATOM 762 C CA . VAL A 1 95 ? -18.490 7.045 29.249 1.00 95.94 95 VAL A CA 1
ATOM 763 C C . VAL A 1 95 ? -17.042 6.650 28.978 1.00 95.94 95 VAL A C 1
ATOM 765 O O . VAL A 1 95 ? -16.201 6.679 29.871 1.00 95.94 95 VAL A O 1
ATOM 768 N N . TYR A 1 96 ? -16.736 6.300 27.734 1.00 96.88 96 TYR A N 1
ATOM 769 C CA . TYR A 1 96 ? -15.377 6.068 27.259 1.00 96.88 96 TYR A CA 1
ATOM 770 C C . TYR A 1 96 ? -14.963 7.156 26.272 1.00 96.88 96 TYR A C 1
ATOM 772 O O . TYR A 1 96 ? -15.765 7.652 25.483 1.00 96.88 96 TYR A O 1
ATOM 780 N N . GLN A 1 97 ? -13.681 7.496 26.283 1.00 95.75 97 GLN A N 1
ATOM 781 C CA . GLN A 1 97 ? -13.031 8.307 25.266 1.00 95.75 97 GLN A CA 1
ATOM 782 C C . GLN A 1 97 ? -12.281 7.383 24.313 1.00 95.75 97 GLN A C 1
ATOM 784 O O . GLN A 1 97 ? -11.237 6.822 24.661 1.00 95.75 97 GLN A O 1
ATOM 789 N N . LYS A 1 98 ? -12.814 7.226 23.102 1.00 96.00 98 LYS A N 1
ATOM 790 C CA . LYS A 1 98 ? -12.111 6.570 22.005 1.00 96.00 98 LYS A CA 1
ATOM 791 C C . LYS A 1 98 ? -11.065 7.534 21.457 1.00 96.00 98 LYS A C 1
ATOM 793 O O . LYS A 1 98 ? -11.387 8.656 21.071 1.00 96.00 98 LYS A O 1
ATOM 798 N N . GLN A 1 99 ? -9.817 7.091 21.411 1.00 96.31 99 GLN A N 1
ATOM 799 C CA . GLN A 1 99 ? -8.697 7.835 20.851 1.00 96.31 99 GLN A CA 1
ATOM 800 C C . GLN A 1 99 ? -8.089 7.054 19.700 1.00 96.31 99 GLN A C 1
ATOM 802 O O . GLN A 1 99 ? -7.758 5.876 19.854 1.00 96.31 99 GLN A O 1
ATOM 807 N N . VAL A 1 100 ? -7.900 7.733 18.573 1.00 96.44 100 VAL A N 1
ATOM 808 C CA . VAL A 1 100 ? -7.101 7.219 17.463 1.00 96.44 100 VAL A CA 1
ATOM 809 C C . VAL A 1 100 ? -5.776 7.960 17.450 1.00 96.44 100 VAL A C 1
ATOM 811 O O . VAL A 1 100 ? -5.750 9.192 17.420 1.00 96.44 100 VAL A O 1
ATOM 814 N N . ILE A 1 101 ? -4.688 7.204 17.534 1.00 96.62 101 ILE A N 1
ATOM 815 C CA . ILE A 1 101 ? -3.337 7.703 17.763 1.00 96.62 101 ILE A CA 1
ATOM 816 C C . ILE A 1 101 ? -2.461 7.272 16.591 1.00 96.62 101 ILE A C 1
ATOM 818 O O . ILE A 1 101 ? -2.372 6.080 16.293 1.00 96.62 101 ILE A O 1
ATOM 822 N N . LEU A 1 102 ? -1.808 8.243 15.962 1.00 96.19 102 LEU A N 1
ATOM 823 C CA . LEU A 1 102 ? -0.842 8.046 14.890 1.00 96.19 102 LEU A CA 1
ATOM 824 C C . LEU A 1 102 ? 0.456 8.752 15.286 1.00 96.19 102 LEU A C 1
ATOM 826 O O . LEU A 1 102 ? 0.433 9.937 15.617 1.00 96.19 102 LEU A O 1
ATOM 830 N N . ASP A 1 103 ? 1.562 8.013 15.315 1.00 94.38 103 ASP A N 1
ATOM 831 C CA . ASP A 1 103 ? 2.893 8.517 15.686 1.00 94.38 103 ASP A CA 1
ATOM 832 C C . ASP A 1 103 ? 2.897 9.261 17.028 1.00 94.38 103 ASP A C 1
ATOM 834 O O . ASP A 1 103 ? 3.397 10.374 17.178 1.00 94.38 103 ASP A O 1
ATOM 838 N N . GLY A 1 104 ? 2.242 8.647 18.019 1.00 93.69 104 GLY A N 1
ATOM 839 C CA . GLY A 1 104 ? 2.088 9.190 19.373 1.00 93.69 104 GLY A CA 1
ATOM 840 C C . GLY A 1 104 ? 1.086 10.343 19.504 1.00 93.69 104 GLY A C 1
ATOM 841 O O . GLY A 1 104 ? 0.708 10.690 20.622 1.00 93.69 104 GLY A O 1
ATOM 842 N N . SER A 1 105 ? 0.596 10.900 18.395 1.00 95.31 105 SER A N 1
ATOM 843 C CA . SER A 1 105 ? -0.340 12.025 18.386 1.00 95.31 105 SER A CA 1
ATOM 844 C C . SER A 1 105 ? -1.787 11.556 18.272 1.00 95.31 105 SER A C 1
ATOM 846 O O . SER A 1 105 ? -2.122 10.734 17.421 1.00 95.31 105 SER A O 1
ATOM 848 N N . VAL A 1 106 ? -2.678 12.099 19.107 1.00 95.94 106 VAL A N 1
ATOM 849 C CA . VAL A 1 106 ? -4.117 11.815 19.007 1.00 95.94 106 VAL A CA 1
ATOM 850 C C . VAL A 1 106 ? -4.700 12.595 17.830 1.00 95.94 106 VAL A C 1
ATOM 852 O O . VAL A 1 106 ? -4.839 13.813 17.906 1.00 95.94 106 VAL A O 1
ATOM 855 N N . ILE A 1 107 ? -5.057 11.889 16.760 1.00 94.88 107 ILE A N 1
ATOM 856 C CA . ILE A 1 107 ? -5.612 12.482 15.535 1.00 94.88 107 ILE A CA 1
ATOM 857 C C . ILE A 1 107 ? -7.142 12.531 15.537 1.00 94.88 107 ILE A C 1
ATOM 859 O O . ILE A 1 107 ? -7.735 13.293 14.782 1.00 94.88 107 ILE A O 1
ATOM 863 N N . ASN A 1 108 ? -7.789 11.725 16.383 1.00 94.25 108 ASN A N 1
ATOM 864 C CA . ASN A 1 108 ? -9.238 11.737 16.549 1.00 94.25 108 ASN A CA 1
ATOM 865 C C . ASN A 1 108 ? -9.627 11.376 17.991 1.00 94.25 108 ASN A C 1
ATOM 867 O O . ASN A 1 108 ? -8.996 10.513 18.613 1.00 94.25 108 ASN A O 1
ATOM 871 N N . ARG A 1 109 ? -10.680 12.024 18.501 1.00 94.56 109 ARG A N 1
ATOM 872 C CA . ARG A 1 109 ? -11.307 11.747 19.798 1.00 94.56 109 ARG A CA 1
ATOM 873 C C . ARG A 1 109 ? -12.818 11.688 19.648 1.00 94.56 109 ARG A C 1
ATOM 875 O O . ARG A 1 109 ? -13.418 12.581 19.062 1.00 94.56 109 ARG A O 1
ATOM 882 N N . GLU A 1 110 ? -13.421 10.667 20.236 1.00 94.62 110 GLU A N 1
ATOM 883 C CA . GLU A 1 110 ? -14.865 10.456 20.206 1.00 94.62 110 GLU A CA 1
ATOM 884 C C . GLU A 1 110 ? -15.350 9.962 21.572 1.00 94.62 110 GLU A C 1
ATOM 886 O O . GLU A 1 110 ? -14.738 9.080 22.178 1.00 94.62 110 GLU A O 1
ATOM 891 N N . THR A 1 111 ? -16.457 10.527 22.060 1.00 95.69 111 THR A N 1
ATOM 892 C CA . THR A 1 111 ? -17.119 10.025 23.271 1.00 95.69 111 THR A CA 1
ATOM 893 C C . THR A 1 111 ? -18.004 8.841 22.900 1.00 95.69 111 THR A C 1
ATOM 895 O O . THR A 1 111 ? -18.841 8.953 22.009 1.00 95.69 111 THR A O 1
ATOM 898 N N . VAL A 1 112 ? -17.844 7.719 23.598 1.00 95.00 112 VAL A N 1
ATOM 899 C CA . VAL A 1 112 ? -18.534 6.455 23.321 1.00 95.00 112 VAL A CA 1
ATOM 900 C C . VAL A 1 112 ? -19.223 5.963 24.591 1.00 95.00 112 VAL A C 1
ATOM 902 O O . VAL A 1 112 ? -18.629 5.943 25.668 1.00 95.00 112 VAL A O 1
ATOM 905 N N . LEU A 1 113 ? -20.490 5.563 24.480 1.00 95.25 113 LEU A N 1
ATOM 906 C CA . LEU A 1 113 ? -21.221 4.951 25.592 1.00 95.25 113 LEU A CA 1
ATOM 907 C C . LEU A 1 113 ? -20.638 3.565 25.931 1.00 95.25 113 LEU A C 1
ATOM 909 O O . LEU A 1 113 ? -20.199 2.874 25.012 1.00 95.25 113 LEU A O 1
ATOM 913 N N .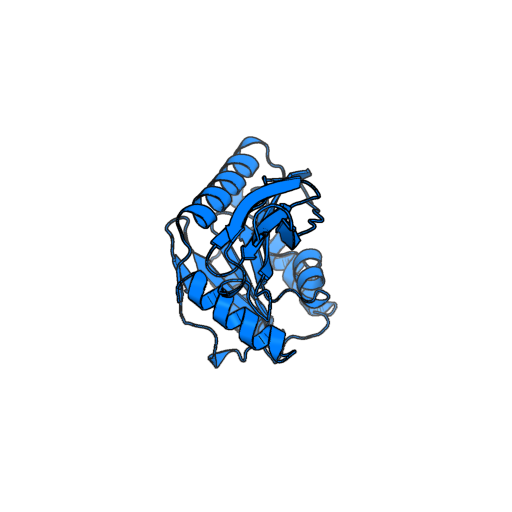 PRO A 1 114 ? -20.686 3.103 27.196 1.00 92.56 114 PRO A N 1
ATOM 914 C CA . PRO A 1 114 ? -20.127 1.804 27.595 1.00 92.56 114 PRO A CA 1
ATOM 915 C C . PRO A 1 114 ? -20.608 0.623 26.741 1.00 92.56 114 PRO A C 1
ATOM 917 O O . PRO A 1 114 ? -19.804 -0.206 26.327 1.00 92.56 114 PRO A O 1
ATOM 920 N N . ASN A 1 115 ? -21.897 0.599 26.389 1.00 93.00 115 ASN A N 1
ATOM 921 C CA . ASN A 1 115 ? -22.494 -0.466 25.573 1.00 93.00 115 ASN A CA 1
ATOM 922 C C . ASN A 1 115 ? -22.009 -0.472 24.110 1.00 93.00 115 ASN A C 1
ATOM 924 O O . ASN A 1 115 ? -22.221 -1.454 23.405 1.00 93.00 115 ASN A O 1
ATOM 928 N N . ASN A 1 116 ? -21.363 0.607 23.659 1.00 92.19 116 ASN A N 1
ATOM 929 C CA . ASN A 1 116 ? -20.842 0.762 22.300 1.00 92.19 116 ASN A CA 1
ATOM 930 C C . ASN A 1 116 ? -19.320 0.540 22.225 1.00 92.19 116 ASN A C 1
ATOM 932 O O . ASN A 1 116 ? -18.730 0.705 21.155 1.00 92.19 116 ASN A O 1
ATOM 936 N N . VAL A 1 117 ? -18.664 0.188 23.336 1.00 91.81 117 VAL A N 1
ATOM 937 C CA . VAL A 1 117 ? -17.252 -0.212 23.319 1.00 91.81 117 VAL A CA 1
ATOM 938 C C . VAL A 1 117 ? -17.161 -1.627 22.738 1.00 91.81 117 VAL A C 1
ATOM 940 O O . VAL A 1 117 ? -17.785 -2.545 23.273 1.00 91.81 117 VAL A O 1
ATOM 943 N N . PRO A 1 118 ? -16.414 -1.839 21.640 1.00 90.75 118 PRO A N 1
ATOM 944 C CA . PRO A 1 118 ? -16.329 -3.152 21.022 1.00 90.75 118 PRO A CA 1
ATOM 945 C C . PRO A 1 118 ? -15.528 -4.119 21.899 1.00 90.75 118 PRO A C 1
ATOM 947 O O . PRO A 1 118 ? -14.545 -3.734 22.531 1.00 90.75 118 PRO A O 1
ATOM 950 N N . GLN A 1 119 ? -15.907 -5.399 21.879 1.00 88.69 119 GLN A N 1
ATOM 951 C CA . GLN A 1 119 ? -15.133 -6.459 22.537 1.00 88.69 119 GLN A CA 1
ATOM 952 C C . GLN A 1 119 ? -13.756 -6.668 21.883 1.00 88.69 119 GLN A C 1
ATOM 954 O O . GLN A 1 119 ? -12.792 -7.005 22.563 1.00 88.69 119 GLN A O 1
ATOM 959 N N . GLU A 1 120 ? -13.659 -6.458 20.566 1.00 87.44 120 GLU A N 1
ATOM 960 C CA . GLU A 1 120 ? -12.427 -6.570 19.781 1.00 87.44 120 GLU A CA 1
ATOM 961 C C . GLU A 1 120 ? -12.242 -5.297 18.942 1.00 87.44 120 GLU A C 1
ATOM 963 O O . GLU A 1 120 ? -13.134 -4.895 18.192 1.00 87.44 120 GLU A O 1
ATOM 968 N N . ILE A 1 121 ? -11.079 -4.653 19.058 1.00 88.00 121 ILE A N 1
ATOM 969 C CA . ILE A 1 121 ? -10.745 -3.463 18.271 1.00 88.00 121 ILE A CA 1
ATOM 970 C C . ILE A 1 121 ? -10.263 -3.907 16.888 1.00 88.00 121 ILE A C 1
ATOM 972 O O . ILE A 1 121 ? -9.166 -4.444 16.741 1.00 88.00 121 ILE A O 1
ATOM 976 N N . VAL A 1 122 ? -11.068 -3.641 15.859 1.00 86.75 122 VAL A N 1
ATOM 977 C CA . VAL A 1 122 ? -10.713 -3.932 14.465 1.00 86.75 122 VAL A CA 1
ATOM 978 C C . VAL A 1 122 ? -10.008 -2.721 13.860 1.00 86.75 122 VAL A C 1
ATOM 980 O O . VAL A 1 122 ? -10.638 -1.828 13.290 1.00 86.75 122 VAL A O 1
ATOM 983 N N . ALA A 1 123 ? -8.686 -2.679 14.015 1.00 90.81 123 ALA A N 1
ATOM 984 C CA . ALA A 1 123 ? -7.860 -1.598 13.496 1.00 90.81 123 ALA A CA 1
ATOM 985 C C . ALA A 1 123 ? -6.438 -2.085 13.158 1.00 90.81 123 ALA A C 1
ATOM 987 O O . ALA A 1 123 ? -5.975 -3.091 13.699 1.00 90.81 123 ALA A O 1
ATOM 988 N N . GLY A 1 124 ? -5.731 -1.393 12.263 1.00 89.50 124 GLY A N 1
ATOM 989 C CA . GLY A 1 124 ? -4.323 -1.690 11.983 1.00 89.50 124 GLY A CA 1
ATOM 990 C C . GLY A 1 124 ? -3.825 -1.234 10.616 1.00 89.50 124 GLY A C 1
ATOM 991 O O . GLY A 1 124 ? -4.549 -0.616 9.842 1.00 89.50 124 GLY A O 1
ATOM 992 N N . PHE A 1 125 ? -2.569 -1.574 10.326 1.00 91.44 125 PHE A N 1
ATOM 993 C CA . PHE A 1 125 ? -1.905 -1.275 9.057 1.00 91.44 125 PHE A CA 1
ATOM 994 C C . PHE A 1 125 ? -2.591 -1.970 7.874 1.00 91.44 125 PHE A C 1
ATOM 996 O O . PHE A 1 125 ? -3.005 -3.132 7.984 1.00 91.44 125 PHE A O 1
ATOM 1003 N N . LEU A 1 126 ? -2.698 -1.264 6.750 1.00 91.44 126 LEU A N 1
ATOM 1004 C CA . LEU A 1 126 ? -3.161 -1.802 5.475 1.00 91.44 126 LEU A CA 1
ATOM 1005 C C . LEU A 1 126 ? -1.978 -2.034 4.534 1.00 91.44 126 LEU A C 1
ATOM 1007 O O . LEU A 1 126 ? -1.677 -3.187 4.222 1.00 91.44 126 LEU A O 1
ATOM 1011 N N . PHE A 1 127 ? -1.337 -0.947 4.104 1.00 94.38 127 PHE A N 1
ATOM 1012 C CA . PHE A 1 127 ? -0.200 -0.923 3.185 1.00 94.38 127 PHE A CA 1
ATOM 1013 C C . PHE A 1 127 ? 0.487 0.440 3.215 1.00 94.38 127 PHE A C 1
ATOM 1015 O O . PHE A 1 127 ? -0.115 1.439 3.611 1.00 94.38 127 PHE A O 1
ATOM 1022 N N . ASN A 1 128 ? 1.729 0.472 2.752 1.00 95.56 128 ASN A N 1
ATOM 1023 C CA . ASN A 1 128 ? 2.437 1.684 2.374 1.00 95.56 128 ASN A CA 1
ATOM 1024 C C . ASN A 1 128 ? 2.400 1.845 0.855 1.00 95.56 128 ASN A C 1
ATOM 1026 O O . ASN A 1 128 ? 2.283 0.866 0.113 1.00 95.56 128 ASN A O 1
ATOM 1030 N N . VAL A 1 129 ? 2.503 3.089 0.412 1.00 97.00 129 VAL A N 1
ATOM 1031 C CA . VAL A 1 129 ? 2.714 3.457 -0.983 1.00 97.00 129 VAL A CA 1
ATOM 1032 C C . VAL A 1 129 ? 3.968 4.291 -1.046 1.00 97.00 129 VAL A C 1
ATOM 1034 O O . VAL A 1 129 ? 4.040 5.289 -0.333 1.00 97.00 129 VAL A O 1
ATOM 1037 N N . HIS A 1 130 ? 4.902 3.926 -1.914 1.00 97.38 130 HIS A N 1
ATOM 1038 C CA . HIS A 1 130 ? 6.021 4.787 -2.276 1.00 97.38 130 HIS A CA 1
ATOM 1039 C C . HIS A 1 130 ? 5.976 5.171 -3.753 1.00 97.38 130 HIS A C 1
ATOM 1041 O O . HIS A 1 130 ? 5.166 4.654 -4.521 1.00 97.38 130 HIS A O 1
ATOM 1047 N N . THR A 1 131 ? 6.803 6.127 -4.145 1.00 97.25 131 THR A N 1
ATOM 1048 C CA . THR A 1 131 ? 6.923 6.610 -5.526 1.00 97.25 131 THR A CA 1
ATOM 1049 C C . THR A 1 131 ? 8.318 6.332 -6.052 1.00 97.25 131 THR A C 1
ATOM 1051 O O . THR A 1 131 ? 9.260 6.483 -5.280 1.00 97.25 131 THR A O 1
ATOM 1054 N N . HIS A 1 132 ? 8.468 6.118 -7.355 1.00 94.25 132 HIS A N 1
ATOM 1055 C CA . HIS A 1 132 ? 9.770 6.238 -8.017 1.00 94.25 132 HIS A CA 1
ATOM 1056 C C . HIS A 1 132 ? 9.805 7.489 -8.901 1.00 94.25 132 HIS A C 1
ATOM 1058 O O . HIS A 1 132 ? 8.807 7.782 -9.574 1.00 94.25 132 HIS A O 1
ATOM 1064 N N . PRO A 1 133 ? 10.916 8.249 -8.910 1.00 92.75 133 PRO A N 1
ATOM 1065 C CA . PRO A 1 133 ? 11.083 9.347 -9.844 1.00 92.75 133 PRO A CA 1
ATOM 1066 C C . PRO A 1 133 ? 11.147 8.834 -11.282 1.00 92.75 133 PRO A C 1
ATOM 1068 O O . PRO A 1 133 ? 11.416 7.663 -11.555 1.00 92.75 133 PRO A O 1
ATOM 1071 N N . LYS A 1 134 ? 10.875 9.738 -12.219 1.00 90.62 134 LYS A N 1
ATOM 1072 C CA . LYS A 1 134 ? 11.034 9.444 -13.638 1.00 90.62 134 LYS A CA 1
ATOM 1073 C C . LYS A 1 134 ? 12.507 9.452 -14.040 1.00 90.62 134 LYS A C 1
ATOM 1075 O O . LYS A 1 134 ? 13.308 10.210 -13.494 1.00 90.62 134 LYS A O 1
ATOM 1080 N N . HIS A 1 135 ? 12.838 8.684 -15.063 1.00 87.62 135 HIS A N 1
ATOM 1081 C CA . HIS A 1 135 ? 14.150 8.661 -15.695 1.00 87.62 135 HIS A CA 1
ATOM 1082 C C . HIS A 1 135 ? 14.002 8.834 -17.206 1.00 87.62 135 HIS A C 1
ATOM 1084 O O . HIS A 1 135 ? 12.935 8.587 -17.771 1.00 87.62 135 HIS A O 1
ATOM 1090 N N . PHE A 1 136 ? 15.078 9.257 -17.863 1.00 84.62 136 PHE A N 1
ATOM 1091 C CA . PHE A 1 136 ? 15.140 9.321 -19.318 1.00 84.62 136 PHE A CA 1
ATOM 1092 C C . PHE A 1 136 ? 16.072 8.224 -19.819 1.00 84.62 136 PHE A C 1
ATOM 1094 O O . PHE A 1 136 ? 17.225 8.152 -19.389 1.00 84.62 136 PHE A O 1
ATOM 1101 N N . ASN A 1 137 ? 15.565 7.356 -20.696 1.00 80.44 137 ASN A N 1
ATOM 1102 C CA . ASN A 1 137 ? 16.379 6.308 -21.308 1.00 80.44 137 ASN A CA 1
ATOM 1103 C C . ASN A 1 137 ? 17.334 6.894 -22.372 1.00 80.44 137 ASN A C 1
ATOM 1105 O O . ASN A 1 137 ? 17.348 8.099 -22.635 1.00 80.44 137 ASN A O 1
ATOM 1109 N N . SER A 1 138 ? 18.129 6.041 -23.024 1.00 79.56 138 SER A N 1
ATOM 1110 C CA . SER A 1 138 ? 19.059 6.459 -24.087 1.00 79.56 138 SER A CA 1
ATOM 1111 C C . SER A 1 138 ? 18.382 7.126 -25.294 1.00 79.56 138 SER A C 1
ATOM 1113 O O . SER A 1 138 ? 19.045 7.861 -26.024 1.00 79.56 138 SER A O 1
ATOM 1115 N N . ASN A 1 139 ? 17.077 6.911 -25.486 1.00 82.06 139 ASN A N 1
ATOM 1116 C CA . ASN A 1 139 ? 16.260 7.539 -26.527 1.00 82.06 139 ASN A CA 1
ATOM 1117 C C . ASN A 1 139 ? 15.570 8.831 -26.048 1.00 82.06 139 ASN A C 1
ATOM 1119 O O . ASN A 1 139 ? 14.770 9.404 -26.785 1.00 82.06 139 ASN A O 1
ATOM 1123 N N . ASN A 1 140 ? 15.878 9.304 -24.832 1.00 82.88 140 ASN A N 1
ATOM 1124 C CA . ASN A 1 140 ? 15.238 10.448 -24.180 1.00 82.88 140 ASN A CA 1
ATOM 1125 C C . ASN A 1 140 ? 13.722 10.260 -23.956 1.00 82.88 140 ASN A C 1
ATOM 1127 O O . ASN A 1 140 ? 12.965 11.231 -23.891 1.00 82.88 140 ASN A O 1
ATOM 1131 N N . GLU A 1 141 ? 13.271 9.013 -23.835 1.00 83.19 141 GLU A N 1
ATOM 1132 C CA . GLU A 1 141 ? 11.894 8.683 -23.476 1.00 83.19 141 GLU A CA 1
ATOM 1133 C C . GLU A 1 141 ? 11.752 8.668 -21.953 1.00 83.19 141 GLU A C 1
ATOM 1135 O O . GLU A 1 141 ? 12.643 8.203 -21.238 1.00 83.19 141 GLU A O 1
ATOM 1140 N N . GLU A 1 142 ? 10.631 9.199 -21.459 1.00 85.12 142 GLU A N 1
ATOM 1141 C CA . GLU A 1 142 ? 10.301 9.200 -20.036 1.00 85.12 142 GLU A CA 1
ATOM 1142 C C . GLU A 1 142 ? 9.887 7.799 -19.587 1.00 85.12 142 GLU A C 1
ATOM 1144 O O . GLU A 1 142 ? 9.046 7.145 -20.202 1.00 85.12 142 GLU A O 1
ATOM 1149 N N . THR A 1 143 ? 10.491 7.347 -18.499 1.00 85.25 143 THR A N 1
ATOM 1150 C CA . THR A 1 143 ? 10.393 5.978 -18.000 1.00 85.25 143 THR A CA 1
ATOM 1151 C C . THR A 1 143 ? 10.407 5.985 -16.476 1.00 85.25 143 THR A C 1
ATOM 1153 O O . THR A 1 143 ? 10.738 6.992 -15.852 1.00 85.25 143 THR A O 1
ATOM 1156 N N . TYR A 1 144 ? 10.045 4.864 -15.859 1.00 87.12 144 TYR A N 1
ATOM 1157 C CA . TYR A 1 144 ? 10.031 4.709 -14.405 1.00 87.12 144 TYR A CA 1
ATOM 1158 C C . TYR A 1 144 ? 10.688 3.381 -14.025 1.00 87.12 144 TYR A C 1
ATOM 1160 O O . TYR A 1 144 ? 10.712 2.453 -14.830 1.00 87.12 144 TYR A O 1
ATOM 1168 N N . GLY A 1 145 ? 11.198 3.270 -12.800 1.00 87.00 145 GLY A N 1
ATOM 1169 C CA . GLY A 1 145 ? 11.580 1.976 -12.235 1.00 87.00 145 GLY A CA 1
ATOM 1170 C C . GLY A 1 145 ? 10.359 1.223 -11.701 1.00 87.00 145 GLY A C 1
ATOM 1171 O O . GLY A 1 145 ? 9.443 1.844 -11.155 1.00 87.00 145 GLY A O 1
ATOM 1172 N N . PHE A 1 146 ? 10.331 -0.110 -11.810 1.00 90.06 146 PHE A N 1
ATOM 1173 C CA . PHE A 1 146 ? 9.335 -0.909 -11.081 1.00 90.06 146 PHE A CA 1
ATOM 1174 C C . PHE A 1 146 ? 9.707 -1.106 -9.622 1.00 90.06 146 PHE A C 1
ATOM 1176 O O . PHE A 1 146 ? 10.733 -0.609 -9.183 1.00 90.06 146 PHE A O 1
ATOM 1183 N N . PHE A 1 147 ? 8.917 -1.913 -8.904 1.00 91.56 147 PHE A N 1
ATOM 1184 C CA . PHE A 1 147 ? 9.340 -2.517 -7.650 1.00 91.56 147 PHE A CA 1
ATOM 1185 C C . PHE A 1 147 ? 10.738 -3.123 -7.797 1.00 91.56 147 PHE A C 1
ATOM 1187 O O . PHE A 1 147 ? 10.950 -4.050 -8.580 1.00 91.56 147 PHE A O 1
ATOM 1194 N N . SER A 1 148 ? 11.670 -2.603 -7.013 1.00 90.62 148 SER A N 1
ATOM 1195 C CA . SER A 1 148 ? 13.034 -3.099 -6.935 1.00 90.62 148 SER A CA 1
ATOM 1196 C C . SER A 1 148 ? 13.088 -4.448 -6.194 1.00 90.62 148 SER A C 1
ATOM 1198 O O . SER A 1 148 ? 12.135 -4.830 -5.498 1.00 90.62 148 SER A O 1
ATOM 1200 N N . PRO A 1 149 ? 14.223 -5.172 -6.255 1.00 90.56 149 PRO A N 1
ATOM 1201 C CA . PRO A 1 149 ? 14.469 -6.317 -5.376 1.00 90.56 149 PRO A CA 1
ATOM 1202 C C . PRO A 1 149 ? 14.266 -5.994 -3.889 1.00 90.56 149 PRO A C 1
ATOM 1204 O O . PRO A 1 149 ? 13.748 -6.820 -3.133 1.00 90.56 149 PRO A O 1
ATOM 1207 N N . VAL A 1 150 ? 14.630 -4.776 -3.473 1.00 91.38 150 VAL A N 1
ATOM 1208 C CA . VAL A 1 150 ? 14.474 -4.304 -2.092 1.00 91.38 150 VAL A CA 1
ATOM 1209 C C . VAL A 1 150 ? 12.997 -4.152 -1.736 1.00 91.38 150 VAL A C 1
ATOM 1211 O O . VAL A 1 150 ? 12.590 -4.598 -0.661 1.00 91.38 150 VAL A O 1
ATOM 1214 N N . ASP A 1 151 ? 12.183 -3.607 -2.640 1.00 93.19 151 ASP A N 1
ATOM 1215 C CA . ASP A 1 151 ? 10.748 -3.412 -2.414 1.00 93.19 151 ASP A CA 1
ATOM 1216 C C . ASP A 1 151 ? 10.023 -4.752 -2.277 1.00 93.19 151 ASP A C 1
ATOM 1218 O O . ASP A 1 151 ? 9.325 -5.007 -1.288 1.00 93.19 151 ASP A O 1
ATOM 1222 N N . VAL A 1 152 ? 10.226 -5.652 -3.248 1.00 93.12 152 VAL A N 1
ATOM 1223 C CA . VAL A 1 152 ? 9.610 -6.985 -3.230 1.00 93.12 152 VAL A CA 1
ATOM 1224 C C . VAL A 1 152 ? 10.101 -7.768 -2.017 1.00 93.12 152 VAL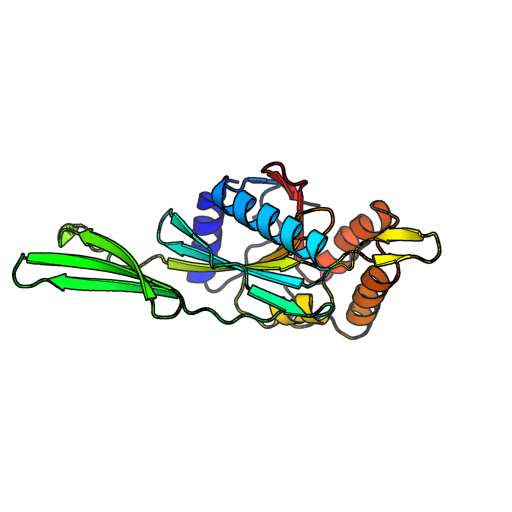 A C 1
ATOM 1226 O O . VAL A 1 152 ? 9.286 -8.305 -1.266 1.00 93.12 152 VAL A O 1
ATOM 1229 N N . GLY A 1 153 ? 11.411 -7.779 -1.758 1.00 93.44 153 GLY A N 1
ATOM 1230 C CA . GLY A 1 153 ? 11.995 -8.450 -0.599 1.00 93.44 153 GLY A CA 1
ATOM 1231 C C . GLY A 1 153 ? 11.446 -7.930 0.734 1.00 93.44 153 GLY A C 1
ATOM 1232 O O . GLY A 1 153 ? 11.144 -8.728 1.628 1.00 93.44 153 GLY A O 1
ATOM 1233 N N . SER A 1 154 ? 11.250 -6.616 0.860 1.00 92.19 154 SER A N 1
ATOM 1234 C CA . SER A 1 154 ? 10.653 -5.989 2.047 1.00 92.19 154 SER A CA 1
ATOM 1235 C C . SER A 1 154 ? 9.202 -6.418 2.238 1.00 92.19 154 SER A C 1
ATOM 1237 O O . SER A 1 154 ? 8.817 -6.815 3.344 1.00 92.19 154 SER A O 1
ATOM 1239 N N . LEU A 1 155 ? 8.404 -6.440 1.162 1.00 94.62 155 LEU A N 1
ATOM 1240 C CA . LEU A 1 155 ? 7.049 -6.980 1.218 1.00 94.62 155 LEU A CA 1
ATOM 1241 C C . LEU A 1 155 ? 7.080 -8.440 1.665 1.00 94.62 155 LEU A C 1
ATOM 1243 O O . LEU A 1 155 ? 6.425 -8.750 2.659 1.00 94.62 155 LEU A O 1
ATOM 1247 N N . LEU A 1 156 ? 7.848 -9.318 1.008 1.00 94.06 156 LEU A N 1
ATOM 1248 C CA . LEU A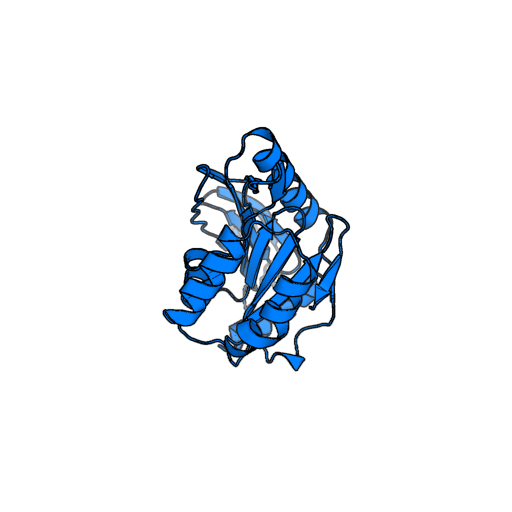 1 156 ? 7.919 -10.756 1.310 1.00 94.06 156 LEU A CA 1
ATOM 1249 C C . LEU A 1 156 ? 8.282 -11.036 2.775 1.00 94.06 156 LEU A C 1
ATOM 1251 O O . LEU A 1 156 ? 7.573 -11.805 3.429 1.00 94.06 156 LEU A O 1
ATOM 1255 N N . LYS A 1 157 ? 9.281 -10.336 3.323 1.00 92.62 157 LYS A N 1
ATOM 1256 C CA . LYS A 1 157 ? 9.732 -10.483 4.721 1.00 92.62 157 LYS A CA 1
ATOM 1257 C C . LYS A 1 157 ? 8.755 -9.900 5.748 1.00 92.62 157 LYS A C 1
ATOM 1259 O O . LYS A 1 157 ? 8.759 -10.307 6.910 1.00 92.62 157 LYS A O 1
ATOM 1264 N N . SER A 1 158 ? 7.907 -8.954 5.348 1.00 91.31 158 SER A N 1
ATOM 1265 C CA . SER A 1 158 ? 6.940 -8.321 6.248 1.00 91.31 158 SER A CA 1
ATOM 1266 C C . SER A 1 158 ? 5.663 -9.152 6.454 1.00 91.31 158 SER A C 1
ATOM 1268 O O . SER A 1 158 ? 5.286 -10.009 5.651 1.00 91.31 158 SER A O 1
ATOM 1270 N N . LYS A 1 159 ? 4.903 -8.824 7.506 1.00 90.31 159 LYS A N 1
ATOM 1271 C CA . LYS A 1 159 ? 3.525 -9.319 7.695 1.00 90.31 159 LYS A CA 1
ATOM 1272 C C . LYS A 1 159 ? 2.486 -8.541 6.872 1.00 90.31 159 LYS A C 1
ATOM 1274 O O . LYS A 1 159 ? 1.292 -8.828 6.989 1.00 90.31 159 LYS A O 1
ATOM 1279 N N . ALA A 1 160 ? 2.908 -7.556 6.073 1.00 92.25 160 ALA A N 1
ATOM 1280 C CA . ALA A 1 160 ? 2.011 -6.816 5.199 1.00 92.25 160 ALA A CA 1
ATOM 1281 C C . ALA A 1 160 ? 1.438 -7.738 4.117 1.00 92.25 160 ALA A C 1
ATOM 1283 O O . ALA A 1 160 ? 2.063 -8.716 3.702 1.00 92.25 160 ALA A O 1
ATOM 1284 N N . TYR A 1 161 ? 0.216 -7.429 3.692 1.00 95.00 161 TYR A N 1
ATOM 1285 C CA . TYR A 1 161 ? -0.484 -8.183 2.651 1.00 95.00 161 TYR A CA 1
ATOM 1286 C C . TYR A 1 161 ? -0.298 -7.546 1.281 1.00 95.00 161 TYR A C 1
ATOM 1288 O O . TYR A 1 161 ? -0.433 -8.232 0.273 1.00 95.00 161 TYR A O 1
ATOM 1296 N N . LEU A 1 162 ? -0.035 -6.244 1.251 1.00 95.75 162 LEU A N 1
ATOM 1297 C CA . LEU A 1 162 ? 0.092 -5.456 0.042 1.00 95.75 162 LEU A CA 1
ATOM 1298 C C . LEU A 1 162 ? 1.027 -4.268 0.263 1.00 95.75 162 LEU A C 1
ATOM 1300 O O . LEU A 1 162 ? 1.241 -3.840 1.398 1.00 95.75 162 LEU A O 1
ATOM 1304 N N . MET A 1 163 ? 1.549 -3.764 -0.847 1.00 96.81 163 MET A N 1
ATOM 1305 C CA . MET A 1 163 ? 2.395 -2.580 -0.970 1.00 96.81 163 MET A CA 1
ATOM 1306 C C . MET A 1 163 ? 2.053 -1.903 -2.297 1.00 96.81 163 MET A C 1
ATOM 1308 O O . MET A 1 163 ? 1.768 -2.587 -3.285 1.00 96.81 163 MET A O 1
ATOM 1312 N N . GLY A 1 164 ? 2.044 -0.574 -2.316 1.00 97.25 164 GLY A N 1
ATOM 1313 C CA . GLY A 1 164 ? 1.778 0.201 -3.518 1.00 97.25 164 GLY A CA 1
ATOM 1314 C C . GLY A 1 164 ? 3.010 0.930 -4.038 1.00 97.25 164 GLY A C 1
ATOM 1315 O O . GLY A 1 164 ? 3.880 1.305 -3.260 1.00 97.25 164 GLY A O 1
ATOM 1316 N N . LEU A 1 165 ? 3.041 1.152 -5.346 1.00 96.69 165 LEU A N 1
ATOM 1317 C CA . LEU A 1 165 ? 4.069 1.923 -6.036 1.00 96.69 165 LEU A CA 1
ATOM 1318 C C . LEU A 1 165 ? 3.401 2.922 -6.980 1.00 96.69 165 LEU A C 1
ATOM 1320 O O . LEU A 1 165 ? 2.512 2.565 -7.752 1.00 96.69 165 LEU A O 1
ATOM 1324 N N . VAL A 1 166 ? 3.837 4.172 -6.924 1.00 96.31 166 VAL A N 1
ATOM 1325 C CA . VAL A 1 166 ? 3.394 5.254 -7.801 1.00 96.31 166 VAL A CA 1
ATOM 1326 C C . VAL A 1 166 ? 4.503 5.585 -8.793 1.00 96.31 166 VAL A C 1
ATOM 1328 O O . VAL A 1 166 ? 5.622 5.920 -8.413 1.00 96.31 166 VAL A O 1
ATOM 1331 N N . THR A 1 167 ? 4.160 5.496 -10.071 1.00 92.75 167 THR A N 1
ATOM 1332 C CA . THR A 1 167 ? 5.010 5.829 -11.224 1.00 92.75 167 THR A CA 1
ATOM 1333 C C . THR A 1 167 ? 4.202 6.741 -12.155 1.00 92.75 167 THR A C 1
ATOM 1335 O O . THR A 1 167 ? 3.510 7.631 -11.661 1.00 92.75 167 THR A O 1
ATOM 1338 N N . SER A 1 168 ? 4.193 6.484 -13.467 1.00 89.12 168 SER A N 1
ATOM 1339 C CA . SER A 1 168 ? 3.189 7.015 -14.402 1.00 89.12 168 SER A CA 1
ATOM 1340 C C . SER A 1 168 ? 1.769 6.515 -14.107 1.00 89.12 168 SER A C 1
ATOM 1342 O O . SER A 1 168 ? 0.789 7.139 -14.510 1.00 89.12 168 SER A O 1
ATOM 1344 N N . GLU A 1 169 ? 1.649 5.402 -13.385 1.00 91.88 169 GLU A N 1
ATOM 1345 C CA . GLU A 1 169 ? 0.394 4.864 -12.872 1.00 91.88 169 GLU A CA 1
ATOM 1346 C C . GLU A 1 169 ? 0.569 4.309 -11.452 1.00 91.88 169 GLU A C 1
ATOM 1348 O O . GLU A 1 169 ? 1.689 4.211 -10.930 1.00 91.88 169 GLU A O 1
ATOM 1353 N N . PHE A 1 170 ? -0.547 3.962 -10.807 1.00 95.38 170 PHE A N 1
ATOM 1354 C CA . PHE A 1 170 ? -0.523 3.353 -9.484 1.00 95.38 170 PHE A CA 1
ATOM 1355 C C . PHE A 1 170 ? -0.589 1.829 -9.578 1.00 95.38 170 PHE A C 1
ATOM 1357 O O . PHE A 1 170 ? -1.529 1.260 -10.136 1.00 95.38 170 PHE A O 1
ATOM 1364 N N . TRP A 1 171 ? 0.392 1.182 -8.960 1.00 95.69 171 TRP A N 1
ATOM 1365 C CA . TRP A 1 171 ? 0.536 -0.260 -8.858 1.00 95.69 171 TRP A CA 1
ATOM 1366 C C . TRP A 1 171 ? 0.263 -0.724 -7.436 1.00 95.69 171 TRP A C 1
ATOM 1368 O O . TRP A 1 171 ? 0.715 -0.108 -6.474 1.00 95.69 171 TRP A O 1
ATOM 1378 N N . LEU A 1 172 ? -0.418 -1.858 -7.296 1.00 96.75 172 LEU A N 1
ATOM 1379 C CA . LEU A 1 172 ? -0.649 -2.512 -6.015 1.00 96.75 172 LEU A CA 1
ATOM 1380 C C . LEU A 1 172 ? -0.210 -3.973 -6.092 1.00 96.75 172 LEU A C 1
ATOM 1382 O O . LEU A 1 172 ? -0.865 -4.791 -6.739 1.00 96.75 172 LEU A O 1
ATOM 1386 N N . CYS A 1 173 ? 0.874 -4.301 -5.397 1.00 96.50 173 CYS A N 1
ATOM 1387 C CA . CYS A 1 173 ? 1.365 -5.663 -5.241 1.00 96.50 173 CYS A CA 1
ATOM 1388 C C . CYS A 1 173 ? 0.689 -6.317 -4.032 1.00 96.50 173 CYS A C 1
ATOM 1390 O O . CYS A 1 173 ? 0.653 -5.726 -2.954 1.00 96.50 173 CYS A O 1
ATOM 1392 N N . CYS A 1 174 ? 0.147 -7.524 -4.196 1.00 96.62 174 CYS A N 1
ATOM 1393 C CA . CYS A 1 174 ? -0.584 -8.246 -3.156 1.00 96.62 174 CYS A CA 1
ATOM 1394 C C . CYS A 1 174 ? -0.059 -9.678 -2.991 1.00 96.62 174 CYS A C 1
ATOM 1396 O O . CYS A 1 174 ? 0.119 -10.402 -3.972 1.00 96.62 174 CYS A O 1
ATOM 1398 N N . LYS A 1 175 ? 0.107 -10.124 -1.742 1.00 96.62 175 LYS A N 1
ATOM 1399 C CA . LYS A 1 175 ? 0.495 -11.499 -1.402 1.00 96.62 175 LYS A CA 1
ATOM 1400 C C . LYS A 1 175 ? -0.658 -12.484 -1.564 1.00 96.62 175 LYS A C 1
ATOM 1402 O O . LYS A 1 175 ? -1.814 -12.177 -1.262 1.00 96.62 175 LYS A O 1
ATOM 1407 N N . THR A 1 176 ? -0.316 -13.709 -1.941 1.00 96.75 176 THR A N 1
ATOM 1408 C CA . THR A 1 176 ? -1.238 -14.848 -1.949 1.00 96.75 176 THR A CA 1
ATOM 1409 C C . THR A 1 176 ? -0.815 -15.935 -0.963 1.00 96.75 176 THR A C 1
ATOM 1411 O O . THR A 1 176 ? 0.248 -15.864 -0.352 1.00 96.75 176 THR A O 1
ATOM 1414 N N . ASP A 1 177 ? -1.642 -16.965 -0.807 1.00 95.69 177 ASP A N 1
ATOM 1415 C CA . ASP A 1 177 ? -1.337 -18.176 -0.034 1.00 95.69 177 ASP A CA 1
ATOM 1416 C C . ASP A 1 177 ? -0.130 -18.978 -0.550 1.00 95.69 177 ASP A C 1
ATOM 1418 O O . ASP A 1 177 ? 0.375 -19.838 0.168 1.00 95.69 177 ASP A O 1
ATOM 1422 N N . ARG A 1 178 ? 0.351 -18.681 -1.762 1.00 95.38 178 ARG A N 1
ATOM 1423 C CA . ARG A 1 178 ? 1.548 -19.277 -2.373 1.00 95.38 178 ARG A CA 1
ATOM 1424 C C . ARG A 1 178 ? 2.770 -18.362 -2.331 1.00 95.38 178 ARG A C 1
ATOM 1426 O O . ARG A 1 178 ? 3.729 -18.616 -3.053 1.00 95.38 178 ARG A O 1
ATOM 1433 N N . VAL A 1 179 ? 2.715 -17.273 -1.563 1.00 94.88 179 VAL A N 1
ATOM 1434 C CA . VAL A 1 179 ? 3.815 -16.310 -1.490 1.00 94.88 179 VAL A CA 1
ATOM 1435 C C . VAL A 1 179 ? 5.111 -16.997 -1.053 1.00 94.88 179 VAL A C 1
ATOM 1437 O O . VAL A 1 179 ? 5.134 -17.731 -0.064 1.00 94.88 179 VAL A O 1
ATOM 1440 N N . ILE A 1 180 ? 6.184 -16.769 -1.806 1.00 93.88 180 ILE A N 1
ATOM 1441 C CA . ILE A 1 180 ? 7.517 -17.283 -1.476 1.00 93.88 180 ILE A CA 1
ATOM 1442 C C . ILE A 1 180 ? 8.159 -16.450 -0.360 1.00 93.88 180 ILE A C 1
ATOM 1444 O O . ILE A 1 180 ? 7.757 -15.317 -0.099 1.00 93.88 180 ILE A O 1
ATOM 1448 N N . SER A 1 181 ? 9.168 -16.994 0.319 1.00 89.88 181 SER A N 1
ATOM 1449 C CA . SER A 1 181 ? 9.905 -16.254 1.353 1.00 89.88 181 SER A CA 1
ATOM 1450 C C . SER A 1 181 ? 10.903 -15.248 0.775 1.00 89.88 181 SER A C 1
ATOM 1452 O O . SER A 1 181 ? 11.168 -14.224 1.402 1.00 89.88 181 SER A O 1
ATOM 1454 N N . GLU A 1 182 ? 11.449 -15.533 -0.409 1.00 91.38 182 GLU A N 1
ATOM 1455 C CA . GLU A 1 182 ? 12.456 -14.724 -1.098 1.00 91.38 182 GLU A CA 1
ATOM 1456 C C . GLU A 1 182 ? 12.453 -15.011 -2.601 1.00 91.38 182 GLU A C 1
ATOM 1458 O O . GLU A 1 182 ? 12.107 -16.115 -3.008 1.00 91.38 182 GLU A O 1
ATOM 1463 N N . VAL A 1 183 ? 12.843 -14.025 -3.411 1.00 86.94 183 VAL A N 1
ATOM 1464 C CA . VAL A 1 183 ? 12.819 -14.083 -4.883 1.00 86.94 183 VAL A CA 1
ATOM 1465 C C . VAL A 1 183 ? 13.999 -14.883 -5.472 1.00 86.94 183 VAL A C 1
ATOM 1467 O O . VAL A 1 183 ? 13.871 -15.464 -6.550 1.00 86.94 183 VAL A O 1
ATOM 1470 N N . GLY A 1 184 ? 15.122 -14.972 -4.748 1.00 87.19 184 GLY A N 1
ATOM 1471 C CA . GLY A 1 184 ? 16.359 -15.611 -5.210 1.00 87.19 184 GLY A CA 1
ATOM 1472 C C . GLY A 1 184 ? 17.078 -14.815 -6.310 1.00 87.19 184 GLY A C 1
ATOM 1473 O O . GLY A 1 184 ? 16.490 -13.948 -6.951 1.00 87.19 184 GLY A O 1
ATOM 1474 N N . THR A 1 185 ? 18.353 -15.126 -6.564 1.00 88.88 185 THR A N 1
ATOM 1475 C CA . THR A 1 185 ? 19.242 -14.328 -7.438 1.00 88.88 185 THR A CA 1
ATOM 1476 C C . THR A 1 185 ? 18.688 -14.099 -8.845 1.00 88.88 185 THR A C 1
ATOM 1478 O O . THR A 1 185 ? 18.708 -12.978 -9.336 1.00 88.88 185 THR A O 1
ATOM 1481 N N . VAL A 1 186 ? 18.123 -15.132 -9.479 1.00 85.38 186 VAL A N 1
ATOM 1482 C CA . VAL A 1 186 ? 17.562 -15.018 -10.840 1.00 85.38 186 VAL A CA 1
ATOM 1483 C C . VAL A 1 186 ? 16.398 -14.027 -10.886 1.00 85.38 186 VAL A C 1
ATOM 1485 O O . VAL A 1 186 ? 16.276 -13.246 -11.826 1.00 85.38 186 VAL A O 1
ATOM 1488 N N . GLY A 1 187 ? 15.529 -14.038 -9.875 1.00 86.19 187 GLY A N 1
ATOM 1489 C CA . GLY A 1 187 ? 14.417 -13.099 -9.832 1.00 86.19 187 GLY A CA 1
ATOM 1490 C C . GLY A 1 187 ? 14.850 -11.689 -9.411 1.00 86.19 187 GLY A C 1
ATOM 1491 O O . GLY A 1 187 ? 14.244 -10.719 -9.856 1.00 86.19 187 GLY A O 1
ATOM 1492 N N . GLU A 1 188 ? 15.917 -11.547 -8.619 1.00 88.81 188 GLU A N 1
ATOM 1493 C CA . GLU A 1 188 ? 16.529 -10.241 -8.337 1.00 88.81 188 GLU A CA 1
ATOM 1494 C C . GLU A 1 188 ? 17.115 -9.622 -9.612 1.00 88.81 188 GLU A C 1
ATOM 1496 O O . GLU A 1 188 ? 16.819 -8.468 -9.917 1.00 88.81 188 GLU A O 1
ATOM 1501 N N . GLU A 1 189 ? 17.860 -10.397 -10.406 1.00 85.81 189 GLU A N 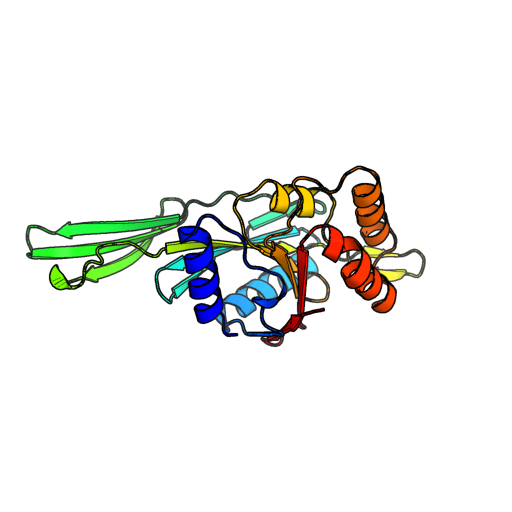1
ATOM 1502 C CA . GLU A 1 189 ? 18.345 -9.986 -11.732 1.00 85.81 189 GLU A CA 1
ATOM 1503 C C . GLU A 1 189 ? 17.194 -9.594 -12.657 1.00 85.81 189 GLU A C 1
ATOM 1505 O O . GLU A 1 189 ? 17.269 -8.590 -13.362 1.00 85.81 189 GLU A O 1
ATOM 1510 N N . MET A 1 190 ? 16.096 -10.347 -12.623 1.00 84.25 190 MET A N 1
ATOM 1511 C CA . MET A 1 190 ? 14.903 -10.026 -13.393 1.00 84.25 190 MET A CA 1
ATOM 1512 C C . MET A 1 190 ? 14.296 -8.677 -12.985 1.00 84.25 190 MET A C 1
ATOM 1514 O O . MET A 1 190 ? 13.996 -7.857 -13.849 1.00 84.25 190 MET A O 1
ATOM 1518 N N . LEU A 1 191 ? 14.133 -8.424 -11.684 1.00 86.19 191 LEU A N 1
ATOM 1519 C CA . LEU A 1 191 ? 13.619 -7.150 -11.172 1.00 86.19 191 LEU A CA 1
ATOM 1520 C C . LEU A 1 191 ? 14.550 -5.981 -11.516 1.00 86.19 191 LEU A C 1
ATOM 1522 O O . LEU A 1 191 ? 14.067 -4.911 -11.891 1.00 86.19 191 LEU A O 1
ATOM 1526 N N . MET A 1 192 ? 15.869 -6.188 -11.449 1.00 82.12 192 MET A N 1
ATOM 1527 C CA . MET A 1 192 ? 16.848 -5.190 -11.889 1.00 82.12 192 MET A CA 1
ATOM 1528 C C . MET A 1 192 ? 16.694 -4.893 -13.379 1.00 82.12 192 MET A C 1
ATOM 1530 O O . MET A 1 192 ? 16.585 -3.730 -13.739 1.00 82.12 192 MET A O 1
ATOM 1534 N N . ARG A 1 193 ? 16.553 -5.914 -14.233 1.00 77.56 193 ARG A N 1
ATOM 1535 C CA . ARG A 1 193 ? 16.349 -5.727 -15.679 1.00 77.56 193 ARG A CA 1
ATOM 1536 C C . ARG A 1 193 ? 15.074 -4.959 -16.010 1.00 77.56 193 ARG A C 1
ATOM 1538 O O . ARG A 1 193 ? 15.120 -4.059 -16.834 1.00 77.56 193 ARG A O 1
ATOM 1545 N N . ILE A 1 194 ? 13.959 -5.254 -15.339 1.00 77.69 194 ILE A N 1
ATOM 1546 C CA . ILE A 1 194 ? 12.709 -4.486 -15.509 1.00 77.69 194 ILE A CA 1
ATOM 1547 C C . ILE A 1 194 ? 12.920 -3.013 -15.125 1.00 77.69 194 ILE A C 1
ATOM 1549 O O . ILE A 1 194 ? 12.344 -2.121 -15.743 1.00 77.69 194 ILE A O 1
ATOM 1553 N N . THR A 1 195 ? 13.736 -2.764 -14.100 1.00 69.62 195 THR A N 1
ATOM 1554 C CA . THR A 1 195 ? 14.046 -1.416 -13.609 1.00 69.62 195 THR A CA 1
ATOM 1555 C C . THR A 1 195 ? 15.006 -0.674 -14.552 1.00 69.62 195 THR A C 1
ATOM 1557 O O . THR A 1 195 ? 14.793 0.501 -14.831 1.00 69.62 195 THR A O 1
ATOM 1560 N N . GLU A 1 196 ? 16.031 -1.356 -15.073 1.00 61.66 196 GLU A N 1
ATOM 1561 C CA . GLU A 1 196 ? 17.062 -0.816 -15.974 1.00 61.66 196 GLU A CA 1
ATOM 1562 C C . GLU A 1 196 ? 16.558 -0.587 -17.400 1.00 61.66 196 GLU A C 1
ATOM 1564 O O . GLU A 1 196 ? 16.924 0.406 -18.029 1.00 61.66 196 GLU A O 1
ATOM 1569 N N . GLU A 1 197 ? 15.695 -1.468 -17.914 1.00 58.69 197 GLU A N 1
ATOM 1570 C CA . GLU A 1 197 ? 15.115 -1.342 -19.257 1.00 58.69 197 GLU A CA 1
ATOM 1571 C C . GLU A 1 197 ? 14.086 -0.216 -19.369 1.00 58.69 197 GLU A C 1
ATOM 1573 O O . GLU A 1 197 ? 13.516 -0.052 -20.448 1.00 58.69 197 GLU A O 1
ATOM 1578 N N . ALA A 1 198 ? 13.906 0.585 -18.307 1.00 57.03 198 ALA A N 1
ATOM 1579 C CA . ALA A 1 198 ? 13.274 1.893 -18.347 1.00 57.03 198 ALA A CA 1
ATOM 1580 C C . ALA A 1 198 ? 11.959 1.823 -19.141 1.00 57.03 198 ALA A C 1
ATOM 1582 O O . ALA A 1 198 ? 11.924 2.119 -20.331 1.00 57.03 198 ALA A O 1
ATOM 1583 N N . TYR A 1 199 ? 10.894 1.357 -18.485 1.00 57.66 199 TYR A N 1
ATOM 1584 C CA . TYR A 1 199 ? 9.570 1.065 -19.048 1.00 57.66 199 TYR A CA 1
ATOM 1585 C C . TYR A 1 199 ? 9.220 1.685 -20.409 1.00 57.66 199 TYR A C 1
ATOM 1587 O O . TYR A 1 199 ? 8.516 2.688 -20.484 1.00 57.66 199 TYR A O 1
ATOM 1595 N N . SER A 1 200 ? 9.638 1.031 -21.493 1.00 49.34 200 SER A N 1
ATOM 1596 C CA . SER A 1 200 ? 9.287 1.429 -22.863 1.00 49.34 200 SER A CA 1
ATOM 1597 C C . SER A 1 200 ? 8.162 0.567 -23.453 1.00 49.34 200 SER A C 1
ATOM 1599 O O . SER A 1 200 ? 7.467 0.990 -24.375 1.00 49.34 200 SER A O 1
ATOM 1601 N N . GLY A 1 201 ? 7.904 -0.622 -22.889 1.00 53.97 201 GLY A N 1
ATOM 1602 C CA . GLY A 1 201 ? 6.914 -1.574 -23.400 1.00 53.97 201 GLY A CA 1
ATOM 1603 C C . GLY A 1 201 ? 5.969 -2.121 -22.331 1.00 53.97 201 GLY A C 1
ATOM 1604 O O . GLY A 1 201 ? 6.325 -3.007 -21.559 1.00 53.97 201 GLY A O 1
ATOM 1605 N N . ASN A 1 202 ? 4.712 -1.671 -22.357 1.00 62.03 202 ASN A N 1
ATOM 1606 C CA . ASN A 1 202 ? 3.627 -2.194 -21.516 1.00 62.03 202 ASN A CA 1
ATOM 1607 C C . ASN A 1 202 ? 3.406 -3.720 -21.679 1.00 62.03 202 ASN A C 1
ATOM 1609 O O . ASN A 1 202 ? 2.839 -4.354 -20.795 1.00 62.03 202 ASN A O 1
ATOM 1613 N N . SER A 1 203 ? 3.812 -4.337 -22.797 1.00 67.62 203 SER A N 1
ATOM 1614 C CA . SER A 1 203 ? 3.638 -5.779 -23.041 1.00 67.62 203 SER A CA 1
ATOM 1615 C C . SER A 1 203 ? 4.616 -6.645 -22.246 1.00 67.62 203 SER A C 1
ATOM 1617 O O . SER A 1 203 ? 4.175 -7.582 -21.590 1.00 67.62 203 SER A O 1
ATOM 1619 N N . PHE A 1 204 ? 5.909 -6.298 -22.236 1.00 71.75 204 PHE A N 1
ATOM 1620 C CA . PHE A 1 204 ? 6.943 -7.083 -21.555 1.00 71.75 204 PHE A CA 1
ATOM 1621 C C . PHE A 1 204 ? 6.679 -7.181 -20.051 1.00 71.75 204 PHE A C 1
ATOM 1623 O O . PHE A 1 204 ? 6.656 -8.277 -19.497 1.00 71.75 204 PHE A O 1
ATOM 1630 N N . LEU A 1 205 ? 6.378 -6.053 -19.400 1.00 76.44 205 LEU A N 1
ATOM 1631 C CA . LEU A 1 205 ? 6.034 -6.043 -17.979 1.00 76.44 205 LEU A CA 1
ATOM 1632 C C . LEU A 1 205 ? 4.807 -6.911 -17.679 1.00 76.44 205 LEU A C 1
ATOM 1634 O O . LEU A 1 205 ? 4.799 -7.662 -16.707 1.00 76.44 205 LEU A O 1
ATOM 1638 N N . ASN A 1 206 ? 3.763 -6.814 -18.505 1.00 76.94 206 ASN A N 1
ATOM 1639 C CA . ASN A 1 206 ? 2.554 -7.608 -18.307 1.00 76.94 206 ASN A CA 1
ATOM 1640 C C . ASN A 1 206 ? 2.835 -9.107 -18.457 1.00 76.94 206 ASN A C 1
ATOM 1642 O O . ASN A 1 206 ? 2.298 -9.898 -17.682 1.00 76.94 206 ASN A O 1
ATOM 1646 N N . ASP A 1 207 ? 3.685 -9.494 -19.408 1.00 78.81 207 ASP A N 1
ATOM 1647 C CA . ASP A 1 207 ? 4.097 -10.885 -19.584 1.00 78.81 207 ASP A CA 1
ATOM 1648 C C . ASP A 1 207 ? 4.884 -11.369 -18.364 1.00 78.81 207 ASP A C 1
ATOM 1650 O O . ASP A 1 207 ? 4.502 -12.366 -17.756 1.00 78.81 207 ASP A O 1
ATOM 1654 N N . VAL A 1 208 ? 5.878 -10.598 -17.916 1.00 79.00 208 VAL A N 1
ATOM 1655 C CA . VAL A 1 208 ? 6.666 -10.866 -16.704 1.00 79.00 208 VAL A CA 1
ATOM 1656 C C . VAL A 1 208 ? 5.793 -11.020 -15.455 1.00 79.00 208 VAL A C 1
ATOM 1658 O O . VAL A 1 208 ? 5.958 -11.969 -14.684 1.00 79.00 208 VAL A O 1
ATOM 1661 N N . ILE A 1 209 ? 4.842 -10.108 -15.244 1.00 82.06 209 ILE A N 1
ATOM 1662 C CA . ILE A 1 209 ? 3.910 -10.166 -14.113 1.00 82.06 209 ILE A CA 1
ATOM 1663 C C . ILE A 1 209 ? 3.081 -11.456 -14.172 1.00 82.06 209 ILE A C 1
ATOM 1665 O O . ILE A 1 209 ? 2.873 -12.120 -13.151 1.00 82.06 209 ILE A O 1
ATOM 1669 N N . ARG A 1 210 ? 2.612 -11.831 -15.366 1.00 78.88 210 ARG A N 1
ATOM 1670 C CA . ARG A 1 210 ? 1.733 -12.988 -15.569 1.00 78.88 210 ARG A CA 1
ATOM 1671 C C . ARG A 1 210 ? 2.453 -14.324 -15.478 1.00 78.88 210 ARG A C 1
ATOM 1673 O O . ARG A 1 210 ? 1.842 -15.285 -14.997 1.00 78.88 210 ARG A O 1
ATOM 1680 N N . THR A 1 211 ? 3.693 -14.400 -15.950 1.00 77.75 211 THR A N 1
ATOM 1681 C CA . THR A 1 211 ? 4.470 -15.642 -15.982 1.00 77.75 211 THR A CA 1
ATOM 1682 C C . THR A 1 211 ? 5.284 -15.815 -14.710 1.00 77.75 211 THR A C 1
ATOM 1684 O O . THR A 1 211 ? 5.092 -16.806 -14.009 1.00 77.75 211 THR A O 1
ATOM 1687 N N . GLU A 1 212 ? 6.128 -14.842 -14.367 1.00 79.00 212 GLU A N 1
ATOM 1688 C CA . GLU A 1 212 ? 7.147 -15.002 -13.328 1.00 79.00 212 GLU A CA 1
ATOM 1689 C C . GLU A 1 212 ? 6.659 -14.560 -11.956 1.00 79.00 212 GLU A C 1
ATOM 1691 O O . GLU A 1 212 ? 6.729 -15.326 -10.995 1.00 79.00 212 GLU A O 1
ATOM 1696 N N . MET A 1 213 ? 6.077 -13.366 -11.834 1.00 82.44 213 MET A N 1
ATOM 1697 C CA . MET A 1 213 ? 5.692 -12.869 -10.504 1.00 82.44 213 MET A CA 1
ATOM 1698 C C . MET A 1 213 ? 4.531 -13.659 -9.886 1.00 82.44 213 MET A C 1
ATOM 1700 O O . MET A 1 213 ? 4.398 -13.753 -8.662 1.00 82.44 213 MET A O 1
ATOM 1704 N N . LYS A 1 214 ? 3.731 -14.320 -10.727 1.00 81.62 214 LYS A N 1
ATOM 1705 C CA . LYS A 1 214 ? 2.743 -15.309 -10.293 1.00 81.62 214 LYS A CA 1
ATOM 1706 C C . LYS A 1 214 ? 3.390 -16.520 -9.607 1.00 81.62 214 LYS A C 1
ATOM 1708 O O . LYS A 1 214 ? 2.805 -17.047 -8.658 1.00 81.62 214 LYS A O 1
ATOM 1713 N N . ASN A 1 215 ? 4.584 -16.939 -10.037 1.00 86.25 215 ASN A N 1
ATOM 1714 C CA . ASN A 1 215 ? 5.340 -18.021 -9.394 1.00 86.25 215 ASN A CA 1
ATOM 1715 C C . ASN A 1 215 ? 5.833 -17.614 -8.001 1.00 86.25 215 ASN A C 1
ATOM 1717 O O . ASN A 1 215 ? 5.991 -18.471 -7.136 1.00 86.25 215 ASN A O 1
ATOM 1721 N N . TRP A 1 216 ? 5.983 -16.312 -7.746 1.00 91.94 216 TRP A N 1
ATOM 1722 C CA . TRP A 1 216 ? 6.309 -15.778 -6.421 1.00 91.94 216 TRP A CA 1
ATOM 1723 C C . TRP A 1 216 ? 5.097 -15.655 -5.496 1.00 91.94 216 TRP A C 1
ATOM 1725 O O . TRP A 1 216 ? 5.215 -15.174 -4.368 1.00 91.94 216 TRP A O 1
ATOM 1735 N N . GLY A 1 217 ? 3.919 -16.077 -5.963 1.00 93.69 217 GLY A N 1
ATOM 1736 C CA . GLY A 1 217 ? 2.671 -15.956 -5.224 1.00 93.69 217 GLY A CA 1
ATOM 1737 C C . GLY A 1 217 ? 2.258 -14.503 -5.007 1.00 93.69 217 GLY A C 1
ATOM 1738 O O . GLY A 1 217 ? 1.613 -14.202 -3.998 1.00 93.69 217 GLY A O 1
ATOM 1739 N N . LEU A 1 218 ? 2.617 -13.618 -5.937 1.00 95.06 218 LEU A N 1
ATOM 1740 C CA . LEU A 1 218 ? 2.199 -12.223 -5.963 1.00 95.06 218 LEU A CA 1
ATOM 1741 C C . LEU A 1 218 ? 1.147 -12.011 -7.054 1.00 95.06 218 LEU A C 1
ATOM 1743 O O . LEU A 1 218 ? 1.136 -12.687 -8.083 1.00 95.06 218 LEU A O 1
ATOM 1747 N N . ILE A 1 219 ? 0.246 -11.064 -6.819 1.00 94.88 219 ILE A N 1
ATOM 1748 C CA . ILE A 1 219 ? -0.651 -10.534 -7.847 1.00 94.88 219 ILE A CA 1
ATOM 1749 C C . ILE A 1 219 ? -0.539 -9.018 -7.878 1.00 94.88 219 ILE A C 1
ATOM 1751 O O . ILE A 1 219 ? -0.249 -8.390 -6.858 1.00 94.88 219 ILE A O 1
ATOM 1755 N N . PHE A 1 220 ? -0.837 -8.442 -9.035 1.00 94.81 220 PHE A N 1
ATOM 1756 C CA . PHE A 1 220 ? -0.707 -7.014 -9.256 1.00 94.81 220 PHE A CA 1
ATOM 1757 C C . PHE A 1 220 ? -2.026 -6.439 -9.738 1.00 94.81 220 PHE A C 1
ATOM 1759 O O . PHE A 1 220 ? -2.744 -7.046 -10.539 1.00 94.81 220 PHE A O 1
ATOM 1766 N N . TYR A 1 221 ? -2.330 -5.252 -9.234 1.00 95.06 221 TYR A N 1
ATOM 1767 C CA . TYR A 1 221 ? -3.314 -4.377 -9.835 1.00 95.06 221 TYR A CA 1
ATOM 1768 C C . TYR A 1 221 ? -2.613 -3.130 -10.340 1.00 95.06 221 TYR A C 1
ATOM 1770 O O . TYR A 1 221 ? -1.663 -2.667 -9.709 1.00 95.06 221 TYR A O 1
ATOM 1778 N N . ARG A 1 222 ? -3.131 -2.567 -11.425 1.00 93.44 222 ARG A N 1
ATOM 1779 C CA . ARG A 1 222 ? -2.745 -1.238 -11.891 1.00 93.44 222 ARG A CA 1
ATOM 1780 C C . ARG A 1 222 ? -3.957 -0.368 -12.131 1.00 93.44 222 ARG A C 1
ATOM 1782 O O . ARG A 1 222 ? -5.032 -0.881 -12.453 1.00 93.44 222 ARG A O 1
ATOM 1789 N N . GLY A 1 223 ? -3.784 0.933 -12.022 1.00 90.94 223 GLY A N 1
ATOM 1790 C CA . GLY A 1 223 ? -4.779 1.880 -12.481 1.00 90.94 223 GLY A CA 1
ATOM 1791 C C . GLY A 1 223 ? -4.180 3.246 -12.712 1.00 90.94 223 GLY A C 1
ATOM 1792 O O . GLY A 1 223 ? -3.325 3.718 -11.959 1.00 90.94 223 GLY A O 1
ATOM 1793 N N . GLU A 1 224 ? -4.712 3.897 -13.735 1.00 86.50 224 GLU A N 1
ATOM 1794 C CA . GLU A 1 224 ? -4.584 5.333 -13.906 1.00 86.50 224 GLU A CA 1
ATOM 1795 C C . GLU A 1 224 ? -5.181 6.041 -12.680 1.00 86.50 224 GLU A C 1
ATOM 1797 O O . GLU A 1 224 ? -5.986 5.463 -11.944 1.00 86.50 224 GLU A O 1
ATOM 1802 N N . PHE A 1 225 ? -4.808 7.301 -12.463 1.00 83.00 225 PHE A N 1
ATOM 1803 C CA . PHE A 1 225 ? -5.205 8.131 -11.318 1.00 83.00 225 PHE A CA 1
ATOM 1804 C C . PHE A 1 225 ? -6.708 8.516 -11.306 1.00 83.00 225 PHE A C 1
ATOM 1806 O O . PHE A 1 225 ? -7.076 9.677 -11.129 1.00 83.00 225 PHE A O 1
ATOM 1813 N N . ASN A 1 226 ? -7.595 7.540 -11.521 1.00 79.50 226 ASN A N 1
ATOM 1814 C CA . ASN A 1 226 ? -9.015 7.681 -11.833 1.00 79.50 226 ASN A CA 1
ATOM 1815 C C . ASN A 1 226 ? -9.953 6.992 -10.828 1.00 79.50 226 ASN A C 1
ATOM 1817 O O . ASN A 1 226 ? -11.171 7.053 -10.995 1.00 79.50 226 ASN A O 1
ATOM 1821 N N . GLY A 1 227 ? -9.430 6.317 -9.799 1.00 81.94 227 GLY A N 1
ATOM 1822 C CA . GLY A 1 227 ? -10.275 5.620 -8.826 1.00 81.94 227 GLY A CA 1
ATOM 1823 C C . GLY A 1 227 ? -10.103 4.101 -8.785 1.00 81.94 227 GLY A C 1
ATOM 1824 O O . GLY A 1 227 ? -10.275 3.485 -7.724 1.00 81.94 227 GLY A O 1
ATOM 1825 N N . LYS A 1 228 ? -9.806 3.491 -9.935 1.00 92.31 228 LYS A N 1
ATOM 1826 C CA . LYS A 1 228 ? -10.040 2.066 -10.180 1.00 92.31 228 LYS A CA 1
ATOM 1827 C C . LYS A 1 228 ? -8.752 1.336 -10.535 1.00 92.31 228 LYS A C 1
ATOM 1829 O O . LYS A 1 228 ? -8.036 1.737 -11.442 1.00 92.31 228 LYS A O 1
ATOM 1834 N N . LEU A 1 229 ? -8.527 0.201 -9.879 1.00 94.50 229 LEU A N 1
ATOM 1835 C CA . LEU A 1 229 ? -7.419 -0.701 -10.172 1.00 94.50 229 LEU A CA 1
ATOM 1836 C C . LEU A 1 229 ? -7.934 -1.979 -10.816 1.00 94.50 229 LEU A C 1
ATOM 1838 O O . LEU A 1 229 ? -8.892 -2.580 -10.329 1.00 94.50 229 LEU A O 1
ATOM 1842 N N . ILE A 1 230 ? -7.278 -2.414 -11.881 1.00 94.38 230 ILE A N 1
ATOM 1843 C CA . ILE A 1 230 ? -7.573 -3.636 -12.622 1.00 94.38 230 ILE A CA 1
ATOM 1844 C C . ILE A 1 230 ? -6.472 -4.651 -12.352 1.00 94.38 230 ILE A C 1
ATOM 1846 O O . ILE A 1 230 ? -5.289 -4.316 -12.389 1.00 94.38 230 ILE A O 1
ATOM 1850 N N . ARG A 1 231 ? -6.871 -5.891 -12.077 1.00 93.19 231 ARG A N 1
ATOM 1851 C CA . ARG A 1 231 ? -5.946 -7.008 -11.907 1.00 93.19 231 ARG A CA 1
ATOM 1852 C C . ARG A 1 231 ? -5.320 -7.392 -13.249 1.00 93.19 231 ARG A C 1
ATOM 1854 O O . ARG A 1 231 ? -6.041 -7.497 -14.242 1.00 93.19 231 ARG A O 1
ATOM 1861 N N . ILE A 1 232 ? -4.013 -7.644 -13.252 1.00 87.81 232 ILE A N 1
ATOM 1862 C CA . ILE A 1 232 ? -3.242 -8.036 -14.445 1.00 87.81 232 ILE A CA 1
ATOM 1863 C C . ILE A 1 232 ? -2.958 -9.535 -14.469 1.00 87.81 232 ILE A C 1
ATOM 1865 O O . ILE A 1 232 ? -2.776 -10.123 -13.375 1.00 87.81 232 ILE A O 1
#

Secondary structure (DSSP, 8-state):
-BHHHHHHHHHHHHHTT-PPPTTTS-SEEE--HHHHHHHHHHHHHHHHH---EEEEEEEETTEEEEPPPEE--SS-------EEEEEEEETTTTEEEEEEEETTEEEEEEEE-GGGS-SS--EEEEEEEEE--EEE-TT--EEE----HHHHHHHHHSS-SEEEEESSSEEEEEE-TT--S--HHHHHHHHHHHHHTTT--HHHHHHHIIIIITTTTEEEEEE-TTSEEEE-